Protein AF-A0A1V5LYC8-F1 (afdb_monomer_lite)

pLDDT: mean 87.61, std 9.62, range [51.0, 98.38]

Structure (mmCIF, N/CA/C/O backbone):
data_AF-A0A1V5LYC8-F1
#
_entry.id   AF-A0A1V5LYC8-F1
#
loop_
_atom_site.group_PDB
_atom_site.id
_atom_site.type_symbol
_atom_site.label_atom_id
_atom_site.label_alt_id
_atom_site.label_comp_id
_atom_site.label_asym_id
_atom_site.label_entity_id
_atom_site.label_seq_id
_atom_site.pdbx_PDB_ins_code
_atom_site.Cartn_x
_atom_site.Cartn_y
_atom_site.Cartn_z
_atom_site.occupancy
_atom_site.B_iso_or_equiv
_atom_site.auth_seq_id
_atom_site.auth_comp_id
_atom_site.auth_asym_id
_atom_site.auth_atom_id
_atom_site.pdbx_PDB_model_num
ATOM 1 N N . MET A 1 1 ? 5.776 6.369 -27.925 1.00 71.06 1 MET A N 1
ATOM 2 C CA . MET A 1 1 ? 6.238 6.489 -29.325 1.00 71.06 1 MET A CA 1
ATOM 3 C C . MET A 1 1 ? 7.758 6.503 -29.345 1.00 71.06 1 MET A C 1
ATOM 5 O O . MET A 1 1 ? 8.337 7.311 -28.629 1.00 71.06 1 MET A O 1
ATOM 9 N N . ASN A 1 2 ? 8.386 5.613 -30.111 1.00 68.75 2 ASN A N 1
ATOM 10 C CA . ASN A 1 2 ? 9.839 5.567 -30.311 1.00 68.75 2 ASN A CA 1
ATOM 11 C C . ASN A 1 2 ? 10.111 5.265 -31.789 1.00 68.75 2 ASN A C 1
ATOM 13 O O . ASN A 1 2 ? 9.590 4.285 -32.289 1.00 68.75 2 ASN A O 1
ATOM 17 N N . VAL A 1 3 ? 10.879 6.078 -32.510 1.00 77.50 3 VAL A N 1
ATOM 18 C CA . VAL A 1 3 ? 11.137 5.860 -33.950 1.00 77.50 3 VAL A CA 1
ATOM 19 C C . VAL A 1 3 ? 12.639 5.738 -34.209 1.00 77.50 3 VAL A C 1
ATOM 21 O O . VAL A 1 3 ? 13.239 6.641 -34.793 1.00 77.50 3 VAL A O 1
ATOM 24 N N . PRO A 1 4 ? 13.285 4.663 -33.712 1.00 77.19 4 PRO A N 1
ATOM 25 C CA . PRO A 1 4 ? 14.701 4.445 -33.969 1.00 77.19 4 PRO A CA 1
ATOM 26 C C . PRO A 1 4 ? 14.926 4.241 -35.469 1.00 77.19 4 PRO A C 1
ATOM 28 O O . PRO A 1 4 ? 14.032 3.794 -36.189 1.00 77.19 4 PRO A O 1
ATOM 31 N N . ARG A 1 5 ? 16.134 4.545 -35.942 1.00 81.19 5 ARG A N 1
ATOM 32 C CA . ARG A 1 5 ? 16.560 4.140 -37.282 1.00 81.19 5 ARG A CA 1
ATOM 33 C C . ARG A 1 5 ? 17.030 2.685 -37.215 1.00 81.19 5 ARG A C 1
ATOM 35 O O . ARG A 1 5 ? 18.001 2.452 -36.505 1.00 81.19 5 ARG A O 1
ATOM 42 N N . PRO A 1 6 ? 16.429 1.735 -37.941 1.00 80.25 6 PRO A N 1
ATOM 43 C CA . PRO A 1 6 ? 16.922 0.364 -38.004 1.00 80.25 6 PRO A CA 1
ATOM 44 C C . PRO A 1 6 ? 18.352 0.273 -38.551 1.00 80.25 6 PRO A C 1
ATOM 46 O O . PRO A 1 6 ? 18.673 1.005 -39.492 1.00 80.25 6 PRO A O 1
ATOM 49 N N . PRO A 1 7 ? 19.221 -0.612 -38.024 1.00 75.62 7 PRO A N 1
ATOM 50 C CA . PRO A 1 7 ? 19.061 -1.498 -36.861 1.00 75.62 7 PRO A CA 1
ATOM 51 C C . PRO A 1 7 ? 19.665 -0.886 -35.573 1.00 75.62 7 PRO A C 1
ATOM 53 O O . PRO A 1 7 ? 20.403 -1.541 -34.835 1.00 75.62 7 PRO A O 1
ATOM 56 N N . LEU A 1 8 ? 19.502 0.425 -35.379 1.00 74.19 8 LEU A N 1
ATOM 57 C CA . LEU A 1 8 ? 20.182 1.221 -34.352 1.00 74.19 8 LEU A CA 1
ATOM 58 C C . LEU A 1 8 ? 19.327 1.438 -33.093 1.00 74.19 8 LEU A C 1
ATOM 60 O O . LEU A 1 8 ? 19.621 2.345 -32.308 1.00 74.19 8 LEU A O 1
ATOM 64 N N . GLU A 1 9 ? 18.274 0.646 -32.874 1.00 73.81 9 GLU A N 1
ATOM 65 C CA . GLU A 1 9 ? 17.565 0.594 -31.592 1.00 73.81 9 GLU A CA 1
ATOM 66 C C . GLU A 1 9 ? 18.547 0.196 -30.478 1.00 73.81 9 GLU A C 1
ATOM 68 O O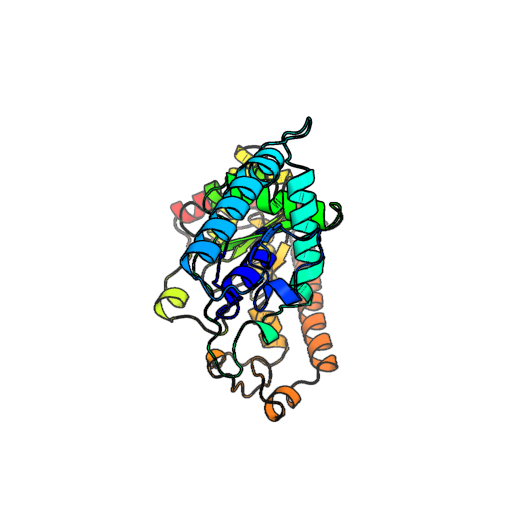 . GLU A 1 9 ? 19.048 -0.924 -30.417 1.00 73.81 9 GLU A O 1
ATOM 73 N N . ALA A 1 10 ? 18.875 1.158 -29.615 1.00 51.00 10 ALA A N 1
ATOM 74 C CA . ALA A 1 10 ? 19.943 1.008 -28.632 1.00 51.00 10 ALA A CA 1
ATOM 75 C C . ALA A 1 10 ? 19.446 0.593 -27.234 1.00 51.00 10 ALA A C 1
ATOM 77 O O . ALA A 1 10 ? 20.245 0.094 -26.439 1.00 51.00 10 ALA A O 1
ATOM 78 N N . SER A 1 11 ? 18.174 0.848 -26.885 1.00 57.12 11 SER A N 1
ATOM 79 C CA . SER A 1 11 ? 17.594 0.527 -25.572 1.00 57.12 11 SER A CA 1
ATOM 80 C C . SER A 1 11 ? 16.065 0.705 -25.537 1.00 57.12 11 SER A C 1
ATOM 82 O O . SER A 1 11 ? 15.544 1.784 -25.242 1.00 57.12 11 SER A O 1
ATOM 84 N N . GLY A 1 12 ? 15.332 -0.397 -25.714 1.00 63.00 12 GLY A N 1
ATOM 85 C CA . GLY A 1 12 ? 13.867 -0.459 -25.641 1.00 63.00 12 GLY A CA 1
ATOM 86 C C . GLY A 1 12 ? 13.246 -0.312 -24.249 1.00 63.00 12 GLY A C 1
ATOM 87 O O . GLY A 1 12 ? 12.032 -0.440 -24.087 1.00 63.00 12 GLY A O 1
ATOM 88 N N . THR A 1 13 ? 14.053 -0.062 -23.217 1.00 62.81 13 THR A N 1
ATOM 89 C CA . THR A 1 13 ? 13.645 -0.164 -21.804 1.00 62.81 13 THR A CA 1
ATOM 90 C C . THR A 1 13 ? 12.507 0.782 -21.424 1.00 62.81 13 THR A C 1
ATOM 92 O O . THR A 1 13 ? 11.665 0.443 -20.595 1.00 62.81 13 THR A O 1
ATOM 95 N N . SER A 1 14 ? 12.443 1.968 -22.027 1.00 65.56 14 SER A N 1
ATOM 96 C CA . SER A 1 14 ? 11.345 2.926 -21.855 1.00 65.56 14 SER A CA 1
ATOM 97 C C . SER A 1 14 ? 10.031 2.409 -22.443 1.00 65.56 14 SER A C 1
ATOM 99 O O . SER A 1 14 ? 9.000 2.528 -21.784 1.00 65.56 14 SER A O 1
ATOM 101 N N . GLY A 1 15 ? 10.062 1.781 -23.621 1.00 68.81 15 GLY A N 1
ATOM 102 C CA . GLY A 1 15 ? 8.892 1.146 -24.233 1.00 68.81 15 GLY A CA 1
ATOM 103 C C . GLY A 1 15 ? 8.417 -0.084 -23.453 1.00 68.81 15 GLY A C 1
ATOM 104 O O . GLY A 1 15 ? 7.236 -0.197 -23.127 1.00 68.81 15 GLY A O 1
ATOM 105 N N . MET A 1 16 ? 9.348 -0.947 -23.038 1.00 74.81 16 MET A N 1
ATOM 106 C CA . MET A 1 16 ? 9.045 -2.122 -22.210 1.00 74.81 16 MET A CA 1
ATOM 107 C C . MET A 1 16 ? 8.389 -1.727 -20.874 1.00 74.81 16 MET A C 1
ATOM 109 O O . MET A 1 16 ? 7.383 -2.309 -20.471 1.00 74.81 16 MET A O 1
ATOM 113 N N . LYS A 1 17 ? 8.911 -0.686 -20.204 1.00 69.12 17 LYS A N 1
ATOM 114 C CA . LYS A 1 17 ? 8.329 -0.145 -18.963 1.00 69.12 17 LYS A CA 1
ATOM 115 C C . LYS A 1 17 ? 6.976 0.524 -19.192 1.00 69.12 17 LYS A C 1
ATOM 117 O O . LYS A 1 17 ? 6.073 0.327 -18.385 1.00 69.12 17 LYS A O 1
ATOM 122 N N . SER A 1 18 ? 6.839 1.296 -20.273 1.00 70.50 18 SER A N 1
ATOM 123 C CA . SER A 1 18 ? 5.586 1.971 -20.636 1.00 70.50 18 SER A CA 1
ATOM 124 C C . SER A 1 18 ? 4.448 0.965 -20.805 1.00 70.50 18 SER A C 1
ATOM 126 O O . SER A 1 18 ? 3.346 1.215 -20.328 1.00 70.50 18 SER A O 1
ATOM 128 N N . CYS A 1 19 ? 4.725 -0.221 -21.355 1.00 70.81 19 CYS A N 1
ATOM 129 C CA . CYS A 1 19 ? 3.721 -1.275 -21.431 1.00 70.81 19 CYS A CA 1
ATOM 130 C C . CYS A 1 19 ? 3.145 -1.659 -20.058 1.00 70.81 19 CYS A C 1
ATOM 132 O O . CYS A 1 19 ? 1.931 -1.792 -19.937 1.00 70.81 19 CYS A O 1
ATOM 134 N N . LEU A 1 20 ? 3.982 -1.820 -19.025 1.00 70.12 20 LEU A N 1
ATOM 135 C CA . LEU A 1 20 ? 3.521 -2.170 -17.673 1.00 70.12 20 LEU A CA 1
ATOM 136 C C . LEU A 1 20 ? 2.678 -1.056 -17.030 1.00 70.12 20 LEU A C 1
ATOM 138 O O . LEU A 1 20 ? 1.887 -1.331 -16.130 1.00 70.12 20 LEU A O 1
ATOM 142 N N . GLY A 1 21 ? 2.836 0.182 -17.500 1.00 66.25 21 GLY A N 1
ATOM 143 C CA . GLY A 1 21 ? 2.035 1.343 -17.112 1.00 66.25 21 GLY A CA 1
ATOM 144 C C . GLY A 1 21 ? 0.731 1.506 -17.895 1.00 66.25 21 GLY A C 1
ATOM 145 O O . GLY A 1 21 ? 0.017 2.472 -17.660 1.00 66.25 21 GLY A O 1
ATOM 146 N N . GLY A 1 22 ? 0.402 0.579 -18.804 1.00 72.50 22 GLY A N 1
ATOM 147 C CA . GLY A 1 22 ? -0.761 0.685 -19.689 1.00 72.50 22 GLY A CA 1
ATOM 148 C C . GLY A 1 22 ? -0.520 1.546 -20.935 1.00 72.50 22 GLY A C 1
ATOM 149 O O . GLY A 1 22 ? -1.455 1.810 -21.686 1.00 72.50 22 GLY A O 1
ATOM 150 N N . GLY A 1 23 ? 0.720 1.967 -21.187 1.00 80.12 23 GLY A N 1
ATOM 151 C CA . GLY A 1 23 ? 1.093 2.719 -22.377 1.00 80.12 23 GLY A CA 1
ATOM 152 C C . GLY A 1 23 ? 1.127 1.851 -23.638 1.00 80.12 23 GLY A C 1
ATOM 153 O O . GLY A 1 23 ? 1.769 0.794 -23.687 1.00 80.12 23 GLY A O 1
ATOM 154 N N . LEU A 1 24 ? 0.455 2.326 -24.690 1.00 86.19 24 LEU A N 1
ATOM 155 C CA . LEU A 1 24 ? 0.492 1.711 -26.014 1.00 86.19 24 LEU A CA 1
ATOM 156 C C . LEU A 1 24 ? 1.746 2.104 -26.785 1.00 86.19 24 LEU A C 1
ATOM 158 O O . LEU A 1 24 ? 2.214 3.244 -26.742 1.00 86.19 24 LEU A O 1
ATOM 162 N N . GLN A 1 25 ? 2.280 1.138 -27.522 1.00 88.06 25 GLN A N 1
ATOM 163 C CA . GLN A 1 25 ? 3.502 1.320 -28.285 1.00 88.06 25 GLN A CA 1
ATOM 164 C C . GLN A 1 25 ? 3.179 1.679 -29.729 1.00 88.06 25 GLN A C 1
ATOM 166 O O . GLN A 1 25 ? 2.329 1.061 -30.359 1.00 88.06 25 GLN A O 1
ATOM 171 N N . LEU A 1 26 ? 3.901 2.667 -30.244 1.00 91.06 26 LEU A N 1
ATOM 172 C CA . LEU A 1 26 ? 4.029 2.954 -31.666 1.00 91.06 26 LEU A CA 1
ATOM 173 C C . LEU A 1 26 ? 5.521 3.096 -31.918 1.00 91.06 26 LEU A C 1
ATOM 175 O O . LEU A 1 26 ? 6.141 4.032 -31.392 1.00 91.06 26 LEU A O 1
ATOM 179 N N . SER A 1 27 ? 6.094 2.140 -32.643 1.00 89.50 27 SER A N 1
ATOM 180 C CA . SER A 1 27 ? 7.526 2.132 -32.917 1.00 89.50 27 SER A CA 1
ATOM 181 C C . SER A 1 27 ? 7.873 1.485 -34.245 1.00 89.50 27 SER A C 1
ATOM 183 O O . SER A 1 27 ? 7.114 0.680 -34.773 1.00 89.50 27 SER A O 1
ATOM 185 N N . VAL A 1 28 ? 9.043 1.832 -34.772 1.00 89.81 28 VAL A N 1
ATOM 186 C CA . VAL A 1 28 ? 9.666 1.084 -35.868 1.00 89.81 28 VAL A CA 1
ATOM 187 C C . VAL A 1 28 ? 9.970 -0.343 -35.394 1.00 89.81 28 VAL A C 1
ATOM 189 O O . VAL A 1 28 ? 10.324 -0.529 -34.223 1.00 89.81 28 VAL A O 1
ATOM 192 N N . LEU A 1 29 ? 9.789 -1.336 -36.271 1.00 90.38 29 LEU A N 1
ATOM 193 C CA . LEU A 1 29 ? 10.128 -2.743 -36.034 1.00 90.38 29 LEU A CA 1
ATOM 194 C C . LEU A 1 29 ? 11.642 -2.938 -36.041 1.00 90.38 29 LEU A C 1
ATOM 196 O O . LEU A 1 29 ? 12.229 -3.451 -36.988 1.00 90.38 29 LEU A O 1
ATOM 200 N N . ASP A 1 30 ? 12.258 -2.527 -34.944 1.00 82.81 30 ASP A N 1
ATOM 201 C CA . ASP A 1 30 ? 13.666 -2.738 -34.651 1.00 82.81 30 ASP A CA 1
ATOM 202 C C . ASP A 1 30 ? 13.848 -3.078 -33.166 1.00 82.81 30 ASP A C 1
ATOM 204 O O . ASP A 1 30 ? 13.011 -2.731 -32.321 1.00 82.81 30 ASP A O 1
ATOM 208 N N . GLY A 1 31 ? 14.932 -3.790 -32.858 1.00 82.69 31 GLY A N 1
ATOM 209 C CA . GLY A 1 31 ? 15.275 -4.237 -31.513 1.00 82.69 31 GLY A CA 1
ATOM 210 C C . GLY A 1 31 ? 14.110 -4.927 -30.804 1.00 82.69 31 GLY A C 1
ATOM 211 O O . GLY A 1 31 ? 13.476 -5.846 -31.328 1.00 82.69 31 GLY A O 1
ATOM 212 N N . TRP A 1 32 ? 13.798 -4.458 -29.597 1.00 83.19 32 TRP A N 1
ATOM 213 C CA . TRP A 1 32 ? 12.781 -5.097 -28.761 1.00 83.19 32 TRP A CA 1
ATOM 214 C C . TRP A 1 32 ? 11.374 -5.093 -29.364 1.00 83.19 32 TRP A C 1
ATOM 216 O O . TRP A 1 32 ? 10.594 -6.000 -29.083 1.00 83.19 32 TRP A O 1
ATOM 226 N N . TRP A 1 33 ? 11.022 -4.075 -30.157 1.00 88.12 33 TRP A N 1
ATOM 227 C CA . TRP A 1 33 ? 9.664 -3.958 -30.679 1.00 88.12 33 TRP A CA 1
ATOM 228 C C . TRP A 1 33 ? 9.428 -4.953 -31.812 1.00 88.12 33 TRP A C 1
ATOM 230 O O . TRP A 1 33 ? 8.342 -5.516 -31.899 1.00 88.12 33 TRP A O 1
ATOM 240 N N . ALA A 1 34 ? 10.465 -5.266 -32.597 1.00 88.12 34 ALA A N 1
ATOM 241 C CA . ALA A 1 34 ? 10.425 -6.367 -33.556 1.00 88.12 34 ALA A CA 1
ATOM 242 C C . ALA A 1 34 ? 10.202 -7.732 -32.874 1.00 88.12 34 ALA A C 1
ATOM 244 O O . ALA A 1 34 ? 9.531 -8.595 -33.432 1.00 88.12 34 ALA A O 1
ATOM 245 N N . GLU A 1 35 ? 10.726 -7.925 -31.658 1.00 85.62 35 GLU A N 1
ATOM 246 C CA . GLU A 1 35 ? 10.500 -9.143 -30.862 1.00 85.62 35 GLU A CA 1
ATOM 247 C C . GLU A 1 35 ? 9.113 -9.180 -30.198 1.00 85.62 35 GLU A C 1
ATOM 249 O O . GLU A 1 35 ? 8.558 -10.256 -29.974 1.00 85.62 35 GLU A O 1
ATOM 254 N N . ALA A 1 36 ? 8.589 -8.012 -29.818 1.00 85.31 36 ALA A N 1
ATOM 255 C CA . ALA A 1 36 ? 7.380 -7.869 -29.012 1.00 85.31 36 ALA A CA 1
ATOM 256 C C . ALA A 1 36 ? 6.095 -7.792 -29.840 1.00 85.31 36 ALA A C 1
ATOM 258 O O . ALA A 1 36 ? 5.036 -8.208 -29.370 1.00 85.31 36 ALA A O 1
ATOM 259 N N . TYR A 1 37 ? 6.160 -7.193 -31.029 1.00 91.69 37 TYR A N 1
ATOM 260 C CA . TYR A 1 37 ? 4.981 -6.840 -31.805 1.00 91.69 37 TYR A CA 1
ATOM 261 C C . TYR A 1 37 ? 4.272 -8.078 -32.359 1.00 91.69 37 TYR A C 1
ATOM 263 O O . TYR A 1 37 ? 4.875 -8.913 -33.028 1.00 91.69 37 TYR A O 1
ATOM 271 N N . ASP A 1 38 ? 2.965 -8.177 -32.113 1.00 91.00 38 ASP A N 1
ATOM 272 C CA . ASP A 1 38 ? 2.146 -9.324 -32.528 1.00 91.00 38 ASP A CA 1
ATOM 273 C C . ASP A 1 38 ? 1.016 -8.954 -33.504 1.00 91.00 38 ASP A C 1
ATOM 275 O O . ASP A 1 38 ? 0.101 -9.749 -33.743 1.00 91.00 38 ASP A O 1
ATOM 279 N N . GLY A 1 39 ? 1.047 -7.729 -34.035 1.00 92.12 39 GLY A N 1
ATOM 280 C CA . GLY A 1 39 ? 0.001 -7.182 -34.898 1.00 92.12 39 GLY A CA 1
ATOM 281 C C . GLY A 1 39 ? -1.150 -6.498 -34.154 1.00 92.12 39 GLY A C 1
ATOM 282 O O . GLY A 1 39 ? -1.849 -5.687 -34.750 1.00 92.12 39 GLY A O 1
ATOM 283 N N . ASN A 1 40 ? -1.351 -6.793 -32.865 1.00 91.44 40 ASN A N 1
ATOM 284 C CA . ASN A 1 40 ? -2.545 -6.397 -32.108 1.00 91.44 40 ASN A CA 1
ATOM 285 C C . ASN A 1 40 ? -2.238 -5.707 -30.767 1.00 91.44 40 ASN A C 1
ATOM 287 O O . ASN A 1 40 ? -3.160 -5.298 -30.062 1.00 91.44 40 ASN A O 1
ATOM 291 N N . ASN A 1 41 ? -0.967 -5.597 -30.385 1.00 89.56 41 ASN A N 1
ATOM 292 C CA . ASN A 1 41 ? -0.507 -5.067 -29.099 1.00 89.56 41 ASN A CA 1
ATOM 293 C C . ASN A 1 41 ? 0.096 -3.648 -29.173 1.00 89.56 41 ASN A C 1
ATOM 295 O O . ASN A 1 41 ? 0.762 -3.201 -28.238 1.00 89.56 41 ASN A O 1
ATOM 299 N N . GLY A 1 42 ? -0.144 -2.941 -30.277 1.00 92.69 42 GLY A N 1
ATOM 300 C CA . GLY A 1 42 ? 0.334 -1.590 -30.547 1.00 92.69 42 GLY A CA 1
ATOM 301 C C . GLY A 1 42 ? 0.356 -1.313 -32.048 1.00 92.69 42 GLY A C 1
ATOM 302 O O . GLY A 1 42 ? -0.337 -1.972 -32.824 1.00 92.69 42 GLY A O 1
ATOM 303 N N . TRP A 1 43 ? 1.201 -0.377 -32.459 1.00 95.25 43 TRP A N 1
ATOM 304 C CA . TRP A 1 43 ? 1.429 -0.015 -33.853 1.00 95.25 43 TRP A CA 1
ATOM 305 C C . TRP A 1 43 ? 2.901 -0.154 -34.220 1.00 95.25 43 TRP A C 1
ATOM 307 O O . TRP A 1 43 ? 3.805 0.065 -33.407 1.00 95.25 43 TRP A O 1
ATOM 317 N N . ALA A 1 44 ? 3.129 -0.499 -35.477 1.00 93.88 44 ALA A N 1
ATOM 318 C CA . ALA A 1 44 ? 4.443 -0.766 -36.016 1.00 93.88 44 ALA A CA 1
ATOM 319 C C . ALA A 1 44 ? 4.669 0.053 -37.287 1.00 93.88 44 ALA A C 1
ATOM 321 O O . ALA A 1 44 ? 3.804 0.097 -38.159 1.00 93.88 44 ALA A O 1
ATOM 322 N N . ILE A 1 45 ? 5.837 0.680 -37.383 1.00 93.38 45 ILE A N 1
ATOM 323 C CA . ILE A 1 45 ? 6.387 1.179 -38.646 1.00 93.38 45 ILE A CA 1
ATOM 324 C C . ILE A 1 45 ? 7.354 0.113 -39.152 1.00 93.38 45 ILE A C 1
ATOM 326 O O . ILE A 1 45 ? 8.066 -0.504 -38.359 1.00 93.38 45 ILE A O 1
ATOM 330 N N . ASP A 1 46 ? 7.356 -0.117 -40.458 1.00 89.00 46 ASP A N 1
ATOM 331 C CA . ASP A 1 46 ? 8.230 -1.100 -41.083 1.00 89.00 46 ASP A CA 1
ATOM 332 C C . ASP A 1 46 ? 9.720 -0.847 -40.777 1.00 89.00 46 ASP A C 1
ATOM 334 O O . ASP A 1 46 ? 10.158 0.297 -40.652 1.00 89.00 46 ASP A O 1
ATOM 338 N N . GLY A 1 47 ? 10.472 -1.935 -40.605 1.00 84.31 47 GLY A N 1
ATOM 339 C CA . GLY A 1 47 ? 11.871 -1.932 -40.175 1.00 84.31 47 GLY A CA 1
ATOM 340 C C . GLY A 1 47 ? 12.888 -1.966 -41.319 1.00 84.31 47 GLY A C 1
ATOM 341 O O . GLY A 1 47 ? 14.083 -2.094 -41.049 1.00 84.31 47 GLY A O 1
ATOM 342 N N . ASP A 1 48 ? 12.445 -1.882 -42.578 1.00 86.75 48 ASP A N 1
ATOM 343 C CA . ASP A 1 48 ? 13.314 -2.027 -43.746 1.00 86.75 48 ASP A CA 1
ATOM 344 C C . ASP A 1 48 ? 14.441 -0.982 -43.786 1.00 86.75 48 ASP A C 1
ATOM 346 O O . ASP A 1 48 ? 14.230 0.233 -43.684 1.00 86.75 48 ASP A O 1
ATOM 350 N N . ILE A 1 49 ? 15.662 -1.474 -44.000 1.00 83.12 49 ILE A N 1
ATOM 351 C CA . ILE A 1 49 ? 16.882 -0.667 -44.071 1.00 83.12 49 ILE A CA 1
ATOM 352 C C . ILE A 1 49 ? 17.092 -0.189 -45.512 1.00 83.12 49 ILE A C 1
ATOM 354 O O . ILE A 1 49 ? 17.106 -0.997 -46.441 1.00 83.12 49 ILE A O 1
ATOM 358 N N . ASP A 1 50 ? 17.318 1.115 -45.690 1.00 77.31 50 ASP A N 1
ATOM 359 C CA . ASP A 1 50 ? 17.701 1.720 -46.970 1.00 77.31 50 ASP A CA 1
ATOM 360 C C . ASP A 1 50 ? 19.142 2.253 -46.893 1.00 77.31 50 ASP A C 1
ATOM 362 O O . ASP A 1 50 ? 19.593 2.723 -45.848 1.00 77.31 50 ASP A O 1
ATOM 366 N N . GLY A 1 51 ? 19.874 2.189 -48.006 1.00 79.50 51 GLY A N 1
ATOM 367 C CA . GLY A 1 51 ? 21.184 2.830 -48.130 1.00 79.50 51 GLY A CA 1
ATOM 368 C C . GLY A 1 51 ? 21.089 4.357 -48.230 1.00 79.50 51 GLY A C 1
ATOM 369 O O . GLY A 1 51 ? 22.061 5.049 -47.923 1.00 79.50 51 GLY A O 1
ATOM 370 N N . ASP A 1 52 ? 19.928 4.888 -48.629 1.00 88.38 52 ASP A N 1
ATOM 371 C CA . ASP A 1 52 ? 19.613 6.314 -48.588 1.00 88.38 52 ASP A CA 1
ATOM 372 C C . ASP A 1 52 ? 18.849 6.671 -47.303 1.00 88.38 52 ASP A C 1
ATOM 374 O O . ASP A 1 52 ? 17.636 6.486 -47.170 1.00 88.38 52 ASP A O 1
ATOM 378 N N . HIS A 1 53 ? 19.576 7.254 -46.351 1.00 83.94 53 HIS A N 1
ATOM 379 C CA . HIS A 1 53 ? 19.012 7.686 -45.075 1.00 83.94 53 HIS A CA 1
ATOM 380 C C . HIS A 1 53 ? 17.906 8.741 -45.218 1.00 83.94 53 HIS A C 1
ATOM 382 O O . HIS A 1 53 ? 16.986 8.758 -44.405 1.00 83.94 53 HIS A O 1
ATOM 388 N N . ALA A 1 54 ? 17.977 9.624 -46.219 1.00 84.50 54 ALA A N 1
ATOM 389 C CA . ALA A 1 54 ? 16.965 10.662 -46.399 1.00 84.50 54 ALA A CA 1
ATOM 390 C C . ALA A 1 54 ? 15.654 10.061 -46.921 1.00 84.50 54 ALA A C 1
ATOM 392 O O . ALA A 1 54 ? 14.571 10.441 -46.469 1.00 84.50 54 ALA A O 1
ATOM 393 N N . ALA A 1 55 ? 15.752 9.084 -47.827 1.00 85.81 55 ALA A N 1
ATOM 394 C CA . ALA A 1 55 ? 14.600 8.326 -48.298 1.00 85.81 55 ALA A CA 1
ATOM 395 C C . ALA A 1 55 ? 13.951 7.523 -47.158 1.00 85.81 55 ALA A C 1
ATOM 397 O O . ALA A 1 55 ? 12.725 7.529 -47.020 1.00 85.81 55 ALA A O 1
ATOM 398 N N . GLN A 1 56 ? 14.755 6.887 -46.300 1.00 84.50 56 GLN A N 1
ATOM 399 C CA . GLN A 1 56 ? 14.261 6.141 -45.141 1.00 84.50 56 GLN A CA 1
ATOM 400 C C . GLN A 1 56 ? 13.539 7.039 -44.127 1.00 84.50 56 GLN A C 1
ATOM 402 O O . GLN A 1 56 ? 12.410 6.734 -43.740 1.00 84.50 56 GLN A O 1
ATOM 407 N N . ASP A 1 57 ? 14.147 8.167 -43.743 1.00 84.25 57 ASP A N 1
ATOM 408 C CA . ASP A 1 57 ? 13.540 9.123 -42.811 1.00 84.25 57 ASP A CA 1
ATOM 409 C C . ASP A 1 57 ? 12.205 9.657 -43.363 1.00 84.25 57 ASP A C 1
ATOM 411 O O . ASP A 1 57 ? 11.224 9.766 -42.623 1.00 84.25 57 ASP A O 1
ATOM 415 N N . HIS A 1 58 ? 12.135 9.930 -44.673 1.00 86.62 58 HIS A N 1
ATOM 416 C CA . HIS A 1 58 ? 10.897 10.357 -45.322 1.00 86.62 58 HIS A CA 1
ATOM 417 C C . HIS A 1 58 ? 9.807 9.281 -45.236 1.00 86.62 58 HIS A C 1
ATOM 419 O O . HIS A 1 58 ? 8.703 9.575 -44.778 1.00 86.62 58 HIS A O 1
ATOM 425 N N . ARG A 1 59 ? 10.119 8.024 -45.588 1.00 88.44 59 ARG A N 1
ATOM 426 C CA . ARG A 1 59 ? 9.164 6.905 -45.490 1.00 88.44 59 ARG A CA 1
ATOM 427 C C . ARG A 1 59 ? 8.662 6.700 -44.060 1.00 88.44 59 ARG A C 1
ATOM 429 O O . ARG A 1 59 ? 7.456 6.580 -43.855 1.00 8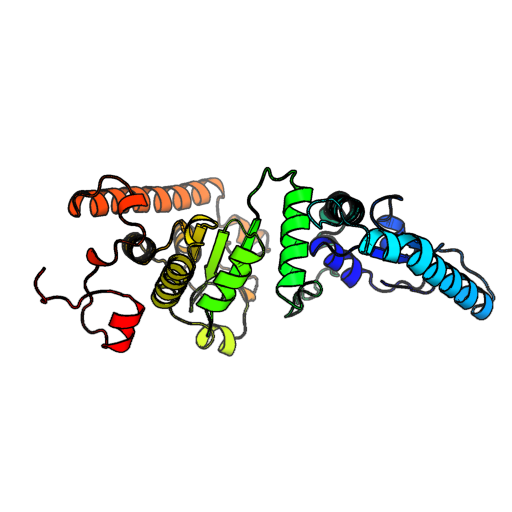8.44 59 ARG A O 1
ATOM 436 N N . HIS A 1 60 ? 9.562 6.679 -43.074 1.00 88.56 60 HIS A N 1
ATOM 437 C CA . HIS A 1 60 ? 9.199 6.465 -41.669 1.00 88.56 60 HIS A CA 1
ATOM 438 C C . HIS A 1 60 ? 8.352 7.617 -41.125 1.00 88.56 60 HIS A C 1
ATOM 440 O O . HIS A 1 60 ? 7.390 7.379 -40.396 1.00 88.56 60 HIS A O 1
ATOM 446 N N . SER A 1 61 ? 8.671 8.860 -41.501 1.00 87.44 61 SER A N 1
ATOM 447 C CA . SER A 1 61 ? 7.873 10.025 -41.124 1.00 87.44 61 SER A CA 1
ATOM 448 C C . SER A 1 61 ? 6.469 9.958 -41.719 1.00 87.44 61 SER A C 1
ATOM 450 O O . SER A 1 61 ? 5.507 10.222 -41.003 1.00 87.44 61 SER A O 1
ATOM 452 N N . THR A 1 62 ? 6.333 9.601 -42.999 1.00 91.94 62 THR A N 1
ATOM 453 C CA . THR A 1 62 ? 5.021 9.444 -43.642 1.00 91.94 62 THR A CA 1
ATOM 454 C C . THR A 1 62 ? 4.211 8.346 -42.961 1.00 91.94 62 THR A C 1
ATOM 456 O O . THR A 1 62 ? 3.093 8.604 -42.529 1.00 91.94 62 THR A O 1
ATOM 459 N N . ALA A 1 63 ? 4.805 7.168 -42.746 1.00 90.62 63 ALA A N 1
ATOM 460 C CA . ALA A 1 63 ? 4.146 6.061 -42.056 1.00 90.62 63 ALA A CA 1
ATOM 461 C C . ALA A 1 63 ? 3.717 6.428 -40.626 1.00 90.62 63 ALA A C 1
ATOM 463 O O . ALA A 1 63 ? 2.636 6.044 -40.184 1.00 90.62 63 ALA A O 1
ATOM 464 N N . LEU A 1 64 ? 4.537 7.198 -39.900 1.00 89.56 64 LEU A N 1
ATOM 465 C CA . LEU A 1 64 ? 4.184 7.691 -38.573 1.00 89.56 64 LEU A CA 1
ATOM 466 C C . LEU A 1 64 ? 2.945 8.592 -38.616 1.00 89.56 64 LEU A C 1
ATOM 468 O O . LEU A 1 64 ? 2.020 8.390 -37.830 1.00 89.56 64 LEU A O 1
ATOM 472 N N . PHE A 1 65 ? 2.930 9.589 -39.504 1.00 92.00 65 PHE A N 1
ATOM 473 C CA . PHE A 1 65 ? 1.801 10.511 -39.612 1.00 92.00 65 PHE A CA 1
ATOM 474 C C . PHE A 1 65 ? 0.528 9.796 -40.068 1.00 92.00 65 PHE A C 1
ATOM 476 O O . PHE A 1 65 ? -0.520 10.016 -39.464 1.00 92.00 65 PHE A O 1
ATOM 483 N N . ASP A 1 66 ? 0.633 8.873 -41.024 1.00 95.19 66 ASP A N 1
ATOM 484 C CA . ASP A 1 66 ? -0.493 8.055 -41.474 1.00 95.19 66 ASP A CA 1
ATOM 485 C C . ASP A 1 66 ? -1.062 7.202 -40.331 1.00 95.19 66 ASP A C 1
ATOM 487 O O . ASP A 1 66 ? -2.275 7.174 -40.123 1.00 95.19 66 ASP A O 1
ATOM 491 N N . LEU A 1 67 ? -0.209 6.547 -39.533 1.00 94.12 67 LEU A N 1
ATOM 492 C CA . LEU A 1 67 ? -0.651 5.788 -38.358 1.00 94.12 67 LEU A CA 1
ATOM 493 C C . LEU A 1 67 ? -1.348 6.687 -37.334 1.00 94.12 67 LEU A C 1
ATOM 495 O O . LEU A 1 67 ? -2.401 6.318 -36.807 1.00 94.12 67 LEU A O 1
ATOM 499 N N . LEU A 1 68 ? -0.775 7.858 -37.047 1.00 91.12 68 LEU A N 1
ATOM 500 C CA . LEU A 1 68 ? -1.345 8.799 -36.087 1.00 91.12 68 LEU A CA 1
ATOM 501 C C . LEU A 1 68 ? -2.726 9.287 -36.533 1.00 91.12 68 LEU A C 1
ATOM 503 O O . LEU A 1 68 ? -3.674 9.222 -35.752 1.00 91.12 68 LEU A O 1
ATOM 507 N N . GLU A 1 69 ? -2.839 9.741 -37.778 1.00 94.75 69 GLU A N 1
ATOM 508 C CA . GLU A 1 69 ? -4.061 10.323 -38.329 1.00 94.75 69 GLU A CA 1
ATOM 509 C C . GLU A 1 69 ? -5.152 9.274 -38.558 1.00 94.75 69 GLU A C 1
ATOM 511 O O . GLU A 1 69 ? -6.309 9.494 -38.203 1.00 94.75 69 GLU A O 1
ATOM 516 N N . GLN A 1 70 ? -4.797 8.120 -39.122 1.00 95.81 70 GLN A N 1
ATOM 517 C CA . GLN A 1 70 ? -5.781 7.149 -39.598 1.00 95.81 70 GLN A CA 1
ATOM 518 C C . GLN A 1 70 ? -6.150 6.100 -38.547 1.00 95.81 70 GLN A C 1
ATOM 520 O O . GLN A 1 70 ? -7.210 5.483 -38.652 1.00 95.81 70 GLN A O 1
ATOM 525 N N . GLN A 1 71 ? -5.296 5.866 -37.544 1.00 93.31 71 GLN A N 1
ATOM 526 C CA . GLN A 1 71 ? -5.500 4.782 -36.577 1.00 93.31 71 GLN A CA 1
ATOM 527 C C . GLN A 1 71 ? -5.468 5.260 -35.126 1.00 93.31 71 GLN A C 1
ATOM 529 O O . GLN A 1 71 ? -6.438 5.040 -34.400 1.00 93.31 71 GLN A O 1
ATOM 534 N N . VAL A 1 72 ? -4.384 5.913 -34.698 1.00 92.12 72 VAL A N 1
ATOM 535 C CA . VAL A 1 72 ? -4.151 6.224 -33.277 1.00 92.12 72 VAL A CA 1
ATOM 536 C C . VAL A 1 72 ? -5.131 7.274 -32.772 1.00 92.12 72 VAL A C 1
ATOM 538 O O . VAL A 1 72 ? -5.820 7.023 -31.787 1.00 92.12 72 VAL A O 1
ATOM 541 N N . LEU A 1 73 ? -5.221 8.435 -33.431 1.00 91.94 73 LEU A N 1
ATOM 542 C CA . LEU A 1 73 ? -6.103 9.523 -33.001 1.00 91.94 73 LEU A CA 1
ATOM 543 C C . LEU A 1 73 ? -7.584 9.118 -33.065 1.00 91.94 73 LEU A C 1
ATOM 545 O O . LEU A 1 73 ? -8.275 9.321 -32.063 1.00 91.94 73 LEU A O 1
ATOM 549 N N . PRO A 1 74 ? -8.091 8.492 -34.149 1.00 94.31 74 PRO A N 1
ATOM 550 C CA . PRO A 1 74 ? -9.468 8.011 -34.179 1.00 94.31 74 PRO A CA 1
ATOM 551 C C . PRO A 1 74 ? -9.767 7.027 -33.047 1.00 94.31 74 PRO A C 1
ATOM 553 O O . PRO A 1 74 ? -10.729 7.229 -32.314 1.00 94.31 74 PRO A O 1
ATOM 556 N N . MET A 1 75 ? -8.910 6.019 -32.834 1.00 91.62 75 MET A N 1
ATOM 557 C CA . MET A 1 75 ? -9.098 5.036 -31.760 1.00 91.62 75 MET A CA 1
ATOM 558 C C . MET A 1 75 ? -9.023 5.675 -30.368 1.00 91.62 75 MET A C 1
ATOM 560 O O . MET A 1 75 ? -9.771 5.293 -29.471 1.00 91.62 75 MET A O 1
ATOM 564 N N . PHE A 1 76 ? -8.131 6.651 -30.181 1.00 85.62 76 PHE A N 1
ATOM 565 C CA . PHE A 1 76 ? -7.985 7.365 -28.918 1.00 85.62 76 PHE A CA 1
ATOM 566 C C . PHE A 1 76 ? -9.162 8.289 -28.615 1.00 85.62 76 PHE A C 1
ATOM 568 O O . PHE A 1 76 ? -9.392 8.559 -27.440 1.00 85.62 76 PHE A O 1
ATOM 575 N N . HIS A 1 77 ? -9.890 8.798 -29.615 1.00 89.12 77 HIS A N 1
ATOM 576 C CA . HIS A 1 77 ? -11.030 9.715 -29.444 1.00 89.12 77 HIS A CA 1
ATOM 577 C C . HIS A 1 77 ? -12.403 9.038 -29.537 1.00 89.12 77 HIS A C 1
ATOM 579 O O . HIS A 1 77 ? -13.381 9.588 -29.034 1.00 89.12 77 HIS A O 1
ATOM 585 N N . GLU A 1 78 ? -12.481 7.839 -30.108 1.00 89.81 78 GLU A N 1
ATOM 586 C CA . GLU A 1 78 ? -13.682 7.004 -30.116 1.00 89.81 78 GLU A CA 1
ATOM 587 C C . GLU A 1 78 ? -14.101 6.660 -28.675 1.00 89.81 78 GLU A C 1
ATOM 589 O O . GLU A 1 78 ? -13.259 6.326 -27.839 1.00 89.81 78 GLU A O 1
ATOM 594 N N . ARG A 1 79 ? -15.387 6.818 -28.347 1.00 88.25 79 ARG A N 1
ATOM 595 C CA . ARG A 1 79 ? -15.960 6.537 -27.021 1.00 88.25 79 ARG A CA 1
ATOM 596 C C . ARG A 1 79 ? -17.279 5.787 -27.175 1.00 88.25 79 ARG A C 1
ATOM 598 O O . ARG A 1 79 ? -18.028 6.080 -28.106 1.00 88.25 79 ARG A O 1
ATOM 605 N N . ASP A 1 80 ? -17.553 4.870 -26.257 1.00 83.12 80 ASP A N 1
ATOM 606 C CA . ASP A 1 80 ? -18.858 4.222 -26.106 1.00 83.12 80 ASP A CA 1
ATOM 607 C C . ASP A 1 80 ? -19.902 5.151 -25.446 1.00 83.12 80 ASP A C 1
ATOM 609 O O . ASP A 1 80 ? -19.664 6.347 -25.230 1.00 83.12 80 ASP A O 1
ATOM 613 N N . ALA A 1 81 ? -21.086 4.606 -25.146 1.00 82.75 81 ALA A N 1
ATOM 614 C CA . ALA A 1 81 ? -22.180 5.349 -24.520 1.00 82.75 81 ALA A CA 1
ATOM 615 C C . ALA A 1 81 ? -21.840 5.824 -23.091 1.00 82.75 81 ALA A C 1
ATOM 617 O O . ALA A 1 81 ? -22.417 6.799 -22.605 1.00 82.75 81 ALA A O 1
ATOM 618 N N . GLU A 1 82 ? -20.880 5.170 -22.443 1.00 79.69 82 GLU A N 1
ATOM 619 C CA . GLU A 1 82 ? -20.381 5.427 -21.098 1.00 79.69 82 GLU A CA 1
ATOM 620 C C . GLU A 1 82 ? -19.157 6.364 -21.087 1.00 79.69 82 GLU A C 1
ATOM 622 O O . GLU A 1 82 ? -18.684 6.768 -20.018 1.00 79.69 82 GLU A O 1
ATOM 627 N N . GLY A 1 83 ? -18.660 6.766 -22.260 1.00 81.69 83 GLY A N 1
ATOM 628 C CA . GLY A 1 83 ? -17.513 7.655 -22.396 1.00 81.69 83 GLY A CA 1
ATOM 629 C C . GLY A 1 83 ? -16.159 6.953 -22.246 1.00 81.69 83 GLY A C 1
ATOM 630 O O . GLY A 1 83 ? -15.176 7.616 -21.899 1.00 81.69 83 GLY A O 1
ATOM 631 N N . VAL A 1 84 ? -16.075 5.646 -22.509 1.00 79.75 84 VAL A N 1
ATOM 632 C CA . VAL A 1 84 ? -14.853 4.827 -22.447 1.00 79.75 84 VAL A CA 1
ATOM 633 C C . VAL A 1 84 ? -14.338 4.510 -23.862 1.00 79.75 84 VAL A C 1
ATOM 635 O O . VAL A 1 84 ? -15.118 4.184 -24.755 1.00 79.75 84 VAL A O 1
ATOM 638 N N . PRO A 1 85 ? -13.021 4.616 -24.126 1.00 83.62 85 PRO A N 1
ATOM 639 C CA . PRO A 1 85 ? -12.450 4.251 -25.419 1.00 83.62 85 PRO A CA 1
ATOM 640 C C . PRO A 1 85 ? -12.193 2.740 -25.519 1.00 83.62 85 PRO A C 1
ATOM 642 O O . PRO A 1 85 ? -11.053 2.292 -25.396 1.00 83.62 85 PRO A O 1
ATOM 645 N N . GLU A 1 86 ? -13.243 1.945 -25.744 1.00 85.25 86 GLU A N 1
ATOM 646 C CA . GLU A 1 86 ? -13.192 0.470 -25.714 1.00 85.25 86 GLU A CA 1
ATOM 647 C C . GLU A 1 86 ? -12.049 -0.129 -26.548 1.00 85.25 86 GLU A C 1
ATOM 649 O O . GLU A 1 86 ? -11.283 -0.959 -26.059 1.00 85.25 86 GLU A O 1
ATOM 654 N N . ARG A 1 87 ? -11.879 0.314 -27.803 1.00 88.44 87 ARG A N 1
ATOM 655 C CA . ARG A 1 87 ? -10.834 -0.213 -28.703 1.00 88.44 87 ARG A CA 1
ATOM 656 C C . ARG A 1 87 ? -9.422 0.111 -28.220 1.00 88.44 87 ARG A C 1
ATOM 658 O O . ARG A 1 87 ? -8.539 -0.742 -28.302 1.00 88.44 87 ARG A O 1
ATOM 665 N N . TRP A 1 88 ? -9.221 1.316 -27.689 1.00 87.44 88 TRP A N 1
ATOM 666 C CA . TRP A 1 88 ? -7.952 1.718 -27.083 1.00 87.44 88 TRP A CA 1
ATOM 667 C C . TRP A 1 88 ? -7.643 0.846 -25.868 1.00 87.44 88 TRP A C 1
ATOM 669 O O . TRP A 1 88 ? -6.563 0.268 -25.763 1.00 87.44 88 TRP A O 1
ATOM 679 N N . VAL A 1 89 ? -8.622 0.690 -24.976 1.00 84.19 89 VAL A N 1
ATOM 680 C CA . VAL A 1 89 ? -8.471 -0.103 -23.755 1.00 84.19 89 VAL A CA 1
ATOM 681 C C . VAL A 1 89 ? -8.245 -1.586 -24.068 1.00 84.19 89 VAL A C 1
ATOM 683 O O . VAL A 1 89 ? -7.397 -2.226 -23.443 1.00 84.19 89 VAL A O 1
ATOM 686 N N . ALA A 1 90 ? -8.912 -2.129 -25.086 1.00 87.56 90 ALA A N 1
ATOM 687 C CA . ALA A 1 90 ? -8.682 -3.491 -25.558 1.00 87.56 90 ALA A CA 1
ATOM 688 C C . ALA A 1 90 ? -7.237 -3.696 -26.046 1.00 87.56 90 ALA A C 1
ATOM 690 O O . ALA A 1 90 ? -6.613 -4.716 -25.735 1.00 87.56 90 ALA A O 1
ATOM 691 N N . MET A 1 91 ? -6.668 -2.716 -26.753 1.00 90.44 91 MET A N 1
ATOM 692 C CA . MET A 1 91 ? -5.265 -2.763 -27.166 1.00 90.44 91 MET A CA 1
ATOM 693 C C . MET A 1 91 ? -4.320 -2.647 -25.962 1.00 90.44 91 MET A C 1
ATOM 695 O O . MET A 1 91 ? -3.321 -3.366 -25.902 1.00 90.44 91 MET A O 1
ATOM 699 N N . VAL A 1 92 ? -4.647 -1.806 -24.968 1.00 85.75 92 VAL A N 1
ATOM 700 C CA . VAL A 1 92 ? -3.866 -1.686 -23.720 1.00 85.75 92 VAL A CA 1
ATOM 701 C C . VAL A 1 92 ? -3.819 -3.030 -23.004 1.00 85.75 92 VAL A C 1
ATOM 703 O O . VAL A 1 92 ? -2.746 -3.501 -22.620 1.00 85.75 92 VAL A O 1
ATOM 706 N N . ARG A 1 93 ? -4.969 -3.700 -22.898 1.00 81.69 93 ARG A N 1
ATOM 707 C CA . ARG A 1 93 ? -5.078 -5.051 -22.346 1.00 81.69 93 ARG A CA 1
ATOM 708 C C . ARG A 1 93 ? -4.203 -6.046 -23.102 1.00 81.69 93 ARG A C 1
ATOM 710 O O . ARG A 1 93 ? -3.468 -6.803 -22.467 1.00 81.69 93 ARG A O 1
ATOM 717 N N . ARG A 1 94 ? -4.276 -6.062 -24.438 1.00 87.75 94 ARG A N 1
ATOM 718 C CA . ARG A 1 94 ? -3.469 -6.972 -25.265 1.00 87.75 94 ARG A CA 1
ATOM 719 C C . ARG A 1 94 ? -1.979 -6.741 -25.024 1.00 87.75 94 ARG A C 1
ATOM 721 O O . ARG A 1 94 ? -1.271 -7.706 -24.760 1.00 87.75 94 ARG A O 1
ATOM 728 N N . SER A 1 95 ? -1.547 -5.480 -25.021 1.00 85.56 95 SER A N 1
ATOM 729 C CA . SER A 1 95 ? -0.165 -5.078 -24.742 1.00 85.56 95 SER A CA 1
ATOM 730 C C . SER A 1 95 ? 0.320 -5.567 -23.376 1.00 85.56 95 SER A C 1
ATOM 732 O O . SER A 1 95 ? 1.336 -6.259 -23.298 1.00 85.56 95 SER A O 1
ATOM 734 N N . LEU A 1 96 ? -0.451 -5.323 -22.310 1.00 82.25 96 LEU A N 1
ATOM 735 C CA . LEU A 1 96 ? -0.139 -5.805 -20.960 1.00 82.25 96 LEU A CA 1
ATOM 736 C C . LEU A 1 96 ? 0.008 -7.331 -20.906 1.00 82.25 96 LEU A C 1
ATOM 738 O O . LEU A 1 96 ? 0.945 -7.844 -20.292 1.00 82.25 96 LEU A O 1
ATOM 742 N N . MET A 1 97 ? -0.900 -8.058 -21.561 1.00 82.06 97 MET A N 1
ATOM 743 C CA . MET A 1 97 ? -0.895 -9.521 -21.580 1.00 82.06 97 MET A CA 1
ATOM 744 C C . MET A 1 97 ? 0.275 -10.120 -22.365 1.00 82.06 97 MET A C 1
ATOM 746 O O . MET A 1 97 ? 0.755 -11.190 -21.992 1.00 82.06 97 MET A O 1
ATOM 750 N N . THR A 1 98 ? 0.716 -9.482 -23.451 1.00 85.38 98 THR A N 1
ATOM 751 C CA . THR A 1 98 ? 1.773 -10.028 -24.317 1.00 85.38 98 THR A CA 1
ATOM 752 C C . THR A 1 98 ? 3.160 -9.597 -23.867 1.00 85.38 98 THR A C 1
ATOM 754 O O . THR A 1 98 ? 4.061 -10.424 -23.754 1.00 85.38 98 THR A O 1
ATOM 757 N N . ASN A 1 99 ? 3.340 -8.311 -23.574 1.00 81.31 99 ASN A N 1
ATOM 758 C CA . ASN A 1 99 ? 4.662 -7.728 -23.357 1.00 81.31 99 ASN A CA 1
ATOM 759 C C . ASN A 1 99 ? 5.066 -7.780 -21.882 1.00 81.31 99 ASN A C 1
ATOM 761 O O . ASN A 1 99 ? 6.247 -7.946 -21.584 1.00 81.31 99 ASN A O 1
ATOM 765 N N . GLY A 1 100 ? 4.101 -7.697 -20.958 1.00 73.06 100 GLY A N 1
ATOM 766 C CA . GLY A 1 100 ? 4.359 -7.747 -19.517 1.00 73.06 100 GLY A CA 1
ATOM 767 C C . GLY A 1 100 ? 5.103 -9.016 -19.070 1.00 73.06 100 GLY A C 1
ATOM 768 O O . GLY A 1 100 ? 6.123 -8.901 -18.389 1.00 73.06 100 GLY A O 1
ATOM 769 N N . PRO A 1 101 ? 4.664 -10.224 -19.479 1.00 74.62 101 PRO A N 1
ATOM 770 C CA . PRO A 1 101 ? 5.395 -11.463 -19.204 1.00 74.62 101 PRO A CA 1
ATOM 771 C C . PRO A 1 101 ? 6.720 -11.583 -19.970 1.00 74.62 101 PRO A C 1
ATOM 773 O O . PRO A 1 101 ? 7.650 -12.224 -19.485 1.00 74.62 101 PRO A O 1
ATOM 776 N N . LEU A 1 102 ? 6.804 -11.000 -21.171 1.00 72.38 102 LEU A N 1
ATOM 777 C CA . LEU A 1 102 ? 7.938 -11.171 -22.082 1.00 72.38 102 LEU A CA 1
ATOM 778 C C . LEU A 1 102 ? 9.140 -10.282 -21.717 1.00 72.38 102 LEU A C 1
ATOM 780 O O . LEU A 1 102 ? 10.286 -10.712 -21.876 1.00 72.38 102 LEU A O 1
ATOM 784 N N . PHE A 1 103 ? 8.884 -9.078 -21.193 1.00 71.06 103 PHE A N 1
ATOM 785 C CA . PHE A 1 103 ? 9.884 -8.075 -20.817 1.00 71.06 103 PHE A CA 1
ATOM 786 C C . PHE A 1 103 ? 9.747 -7.682 -19.339 1.00 71.06 103 PHE A C 1
ATOM 788 O O . PHE A 1 103 ? 9.384 -6.562 -18.992 1.00 71.06 103 PHE A O 1
ATOM 795 N N . SER A 1 104 ? 10.058 -8.623 -18.445 1.00 62.47 104 SER A N 1
ATOM 796 C CA . SER A 1 104 ? 10.155 -8.395 -16.997 1.00 62.47 104 SER A CA 1
ATOM 797 C C . SER A 1 104 ? 11.436 -7.643 -16.610 1.00 62.47 104 SER A C 1
ATOM 799 O O . SER A 1 104 ? 12.368 -7.516 -17.404 1.00 62.47 104 SER A O 1
ATOM 801 N N . ALA A 1 105 ? 11.539 -7.187 -15.354 1.00 54.97 105 ALA A N 1
ATOM 802 C CA . ALA A 1 105 ? 12.730 -6.493 -14.840 1.00 54.97 105 ALA A CA 1
ATOM 803 C C . ALA A 1 105 ? 14.048 -7.258 -15.089 1.00 54.97 105 ALA A C 1
ATOM 805 O O . ALA A 1 105 ? 15.078 -6.635 -15.298 1.00 54.97 105 ALA A O 1
ATOM 806 N N . THR A 1 106 ? 14.014 -8.592 -15.150 1.00 54.25 106 THR A N 1
ATOM 807 C CA . THR A 1 106 ? 15.153 -9.454 -15.514 1.00 54.25 106 THR A CA 1
ATOM 808 C C . THR A 1 106 ? 15.629 -9.321 -16.966 1.00 54.25 106 THR A C 1
ATOM 810 O O . THR A 1 106 ? 16.779 -9.649 -17.238 1.00 54.25 106 THR A O 1
ATOM 813 N N . ARG A 1 107 ? 14.785 -8.846 -17.893 1.00 54.88 107 ARG A N 1
ATOM 814 C CA . ARG A 1 107 ? 15.120 -8.610 -19.312 1.00 54.88 107 ARG A CA 1
ATOM 815 C C . ARG A 1 107 ? 15.360 -7.129 -19.634 1.00 54.88 107 ARG A C 1
ATOM 817 O O . ARG A 1 107 ? 15.996 -6.822 -20.633 1.00 54.88 107 ARG A O 1
ATOM 824 N N . MET A 1 108 ? 14.863 -6.217 -18.796 1.00 58.47 108 MET A N 1
ATOM 825 C CA . MET A 1 108 ? 14.867 -4.770 -19.064 1.00 58.47 108 MET A CA 1
ATOM 826 C C . MET A 1 108 ? 16.102 -4.010 -18.556 1.00 58.47 108 MET A C 1
ATOM 828 O O . MET A 1 108 ? 16.229 -2.824 -18.841 1.00 58.47 108 MET A O 1
ATOM 832 N N . ILE A 1 109 ? 16.995 -4.625 -17.779 1.00 61.69 109 ILE A N 1
ATOM 833 C CA . ILE A 1 109 ? 18.220 -3.969 -17.293 1.00 61.69 109 ILE A CA 1
ATOM 834 C C . ILE A 1 109 ? 19.417 -4.903 -17.491 1.00 61.69 109 ILE A C 1
ATOM 836 O O . ILE A 1 109 ? 19.291 -6.100 -17.219 1.00 61.69 109 ILE A O 1
ATOM 840 N N . PRO A 1 110 ? 20.579 -4.402 -17.952 1.00 63.88 110 PRO A N 1
ATOM 841 C CA . PRO A 1 110 ? 21.773 -5.230 -18.038 1.00 63.88 110 PRO A CA 1
ATOM 842 C C . PRO A 1 110 ? 22.126 -5.800 -16.662 1.00 63.88 110 PRO A C 1
ATOM 844 O O . PRO A 1 110 ? 22.026 -5.107 -15.645 1.00 63.88 110 PRO A O 1
ATOM 847 N N . ILE A 1 111 ? 22.558 -7.062 -16.625 1.00 69.69 111 ILE A N 1
ATOM 848 C CA . ILE A 1 111 ? 22.963 -7.721 -15.379 1.00 69.69 111 ILE A CA 1
ATOM 849 C C . ILE A 1 111 ? 24.038 -6.872 -14.686 1.00 69.69 111 ILE A C 1
ATOM 851 O O . ILE A 1 111 ? 25.027 -6.481 -15.301 1.00 69.69 111 ILE A O 1
ATOM 855 N N . GLY A 1 112 ? 23.830 -6.588 -13.399 1.00 70.75 112 GLY A N 1
ATOM 856 C CA . GLY A 1 112 ? 24.731 -5.758 -12.597 1.00 70.75 112 GLY A CA 1
ATOM 857 C C . GLY A 1 112 ? 24.508 -4.247 -12.717 1.00 70.75 112 GLY A C 1
ATOM 858 O O . GLY A 1 112 ? 25.246 -3.499 -12.086 1.00 70.75 112 GLY A O 1
ATOM 859 N N . SER A 1 113 ? 23.509 -3.794 -13.481 1.00 74.38 113 SER A N 1
ATOM 860 C CA . SER A 1 113 ? 23.110 -2.380 -13.528 1.00 74.38 113 SER A CA 1
ATOM 861 C C . SER A 1 113 ? 22.062 -2.034 -12.470 1.00 74.38 113 SER A C 1
ATOM 863 O O . SER A 1 113 ? 21.224 -2.865 -12.110 1.00 74.38 113 SER A O 1
ATOM 865 N N . ASP A 1 114 ? 22.072 -0.779 -12.019 1.00 71.94 114 ASP A N 1
ATOM 866 C CA . ASP A 1 114 ? 21.102 -0.265 -11.053 1.00 71.94 114 ASP A CA 1
ATOM 867 C C . ASP A 1 114 ? 19.715 -0.074 -11.687 1.00 71.94 114 ASP A C 1
ATOM 869 O O . ASP A 1 114 ? 19.545 0.615 -12.695 1.00 71.94 114 ASP A O 1
ATOM 873 N N . ALA A 1 115 ? 18.690 -0.637 -11.045 1.00 72.06 115 ALA A N 1
ATOM 874 C CA . ALA A 1 115 ? 17.292 -0.457 -11.423 1.00 72.06 115 ALA A CA 1
ATOM 875 C C . ALA A 1 115 ? 16.702 0.801 -10.761 1.00 72.06 115 ALA A C 1
ATOM 877 O O . ALA A 1 115 ? 15.985 0.715 -9.762 1.00 72.06 115 ALA A O 1
ATOM 878 N N . ILE A 1 116 ? 17.001 1.984 -11.301 1.00 73.62 116 ILE A N 1
ATOM 879 C CA . ILE A 1 116 ? 16.441 3.246 -10.791 1.00 73.62 116 ILE A CA 1
ATOM 880 C C . ILE A 1 116 ? 15.122 3.542 -11.511 1.00 73.62 116 ILE A C 1
ATOM 882 O O . ILE A 1 116 ? 15.089 3.784 -12.719 1.00 73.62 116 ILE A O 1
ATOM 886 N N . SER A 1 117 ? 14.020 3.514 -10.762 1.00 68.56 117 SER A N 1
ATOM 887 C CA . SER A 1 117 ? 12.700 3.866 -11.297 1.00 68.56 117 SER A CA 1
ATOM 888 C C . SER A 1 117 ? 12.548 5.388 -11.410 1.00 68.56 117 SER A C 1
ATOM 890 O O . SER A 1 117 ? 13.040 6.107 -10.536 1.00 68.56 117 SER A O 1
ATOM 892 N N . PRO A 1 118 ? 11.876 5.901 -12.457 1.00 68.50 118 PRO A N 1
ATOM 893 C CA . PRO A 1 118 ? 11.536 7.317 -12.534 1.00 68.50 118 PRO A CA 1
ATOM 894 C C . PRO A 1 118 ? 10.624 7.708 -11.364 1.00 68.50 118 PRO A C 1
ATOM 896 O O . PRO A 1 118 ? 9.843 6.894 -10.875 1.00 68.50 118 PRO A O 1
ATOM 899 N N . ALA A 1 119 ? 10.742 8.956 -10.905 1.00 66.62 119 ALA A N 1
ATOM 900 C CA . ALA A 1 119 ? 9.948 9.451 -9.783 1.00 66.62 119 ALA A CA 1
ATOM 901 C C . ALA A 1 119 ? 8.443 9.568 -10.114 1.00 66.62 119 ALA A C 1
ATOM 903 O O . ALA A 1 119 ? 7.642 9.091 -9.309 1.00 66.62 119 ALA A O 1
ATOM 904 N N . PRO A 1 120 ? 8.023 10.153 -11.257 1.00 73.62 120 PRO A N 1
ATOM 905 C CA . PRO A 1 120 ? 6.638 10.067 -11.698 1.00 73.62 120 PRO A CA 1
ATOM 906 C C . PRO A 1 120 ? 6.402 8.818 -12.550 1.00 73.62 120 PRO A C 1
ATOM 908 O O . PRO A 1 120 ? 7.275 8.376 -13.303 1.00 73.62 120 PRO A O 1
ATOM 911 N N . GLN A 1 121 ? 5.178 8.301 -12.493 1.00 71.88 121 GLN A N 1
ATOM 912 C CA . GLN A 1 121 ? 4.694 7.403 -13.530 1.00 71.88 121 GLN A CA 1
ATOM 913 C C . GLN A 1 121 ? 4.391 8.235 -14.780 1.00 71.88 121 GLN A C 1
ATOM 915 O O . GLN A 1 121 ? 3.626 9.192 -14.718 1.00 71.88 121 GLN A O 1
ATOM 920 N N . HIS A 1 122 ? 5.003 7.880 -15.910 1.00 76.81 122 HIS A N 1
ATOM 921 C CA . HIS A 1 122 ? 4.901 8.651 -17.157 1.00 76.81 122 HIS A CA 1
ATOM 922 C C . HIS A 1 122 ? 3.503 8.653 -17.790 1.00 76.81 122 HIS A C 1
ATOM 924 O O . HIS A 1 122 ? 3.266 9.420 -18.713 1.00 76.81 122 HIS A O 1
ATOM 930 N N . ASP A 1 123 ? 2.589 7.832 -17.281 1.00 74.06 123 ASP A N 1
ATOM 931 C CA . ASP A 1 123 ? 1.210 7.729 -17.760 1.00 74.06 123 ASP A CA 1
ATOM 932 C C . ASP A 1 123 ? 0.212 8.407 -16.802 1.00 74.06 123 ASP A C 1
ATOM 934 O O . ASP A 1 123 ? -0.991 8.245 -16.960 1.00 74.06 123 ASP A O 1
ATOM 938 N N . ILE A 1 124 ? 0.687 9.125 -15.769 1.00 85.44 124 ILE A N 1
ATOM 939 C CA . ILE A 1 124 ? -0.166 9.792 -14.774 1.00 85.44 124 ILE A CA 1
ATOM 940 C C . ILE A 1 124 ? 0.350 11.209 -14.509 1.00 85.44 124 ILE A C 1
ATOM 942 O O . ILE A 1 124 ? 1.223 11.418 -13.662 1.00 85.44 124 ILE A O 1
ATOM 946 N N . TYR A 1 125 ? -0.222 12.196 -15.197 1.00 88.06 125 TYR A N 1
ATOM 947 C CA . TYR A 1 125 ? 0.063 13.616 -14.962 1.00 88.06 125 TYR A CA 1
ATOM 948 C C . TYR A 1 125 ? -1.115 14.369 -14.337 1.00 88.06 125 TYR A C 1
ATOM 950 O O . TYR A 1 125 ? -0.947 15.483 -13.838 1.00 88.06 125 TYR A O 1
ATOM 958 N N . SER A 1 126 ? -2.292 13.749 -14.320 1.00 91.69 126 SER A N 1
ATOM 959 C CA . SER A 1 126 ? -3.537 14.309 -13.811 1.00 91.69 126 SER A CA 1
ATOM 960 C C . SER A 1 126 ? -4.424 13.227 -13.177 1.00 91.69 126 SER A C 1
ATOM 962 O O . SER A 1 126 ? -4.132 12.029 -13.245 1.00 91.69 126 SER A O 1
ATOM 964 N N . ILE A 1 127 ? -5.517 13.642 -12.531 1.00 93.75 127 ILE A N 1
ATOM 965 C CA . ILE A 1 127 ? -6.483 12.700 -11.947 1.00 93.75 127 ILE A CA 1
ATOM 966 C C . ILE A 1 127 ? -7.288 11.978 -13.038 1.00 93.75 127 ILE A C 1
ATOM 968 O O . ILE A 1 127 ? -7.713 10.837 -12.854 1.00 93.75 127 ILE A O 1
ATOM 972 N N . GLU A 1 128 ? -7.443 12.618 -14.195 1.00 92.06 128 GLU A N 1
ATOM 973 C CA . GLU A 1 128 ? -8.067 12.069 -15.391 1.00 92.06 128 GLU A CA 1
ATOM 974 C C . GLU A 1 128 ? -7.215 10.948 -16.000 1.00 92.06 128 GLU A C 1
ATOM 976 O O . GLU A 1 128 ? -7.759 9.913 -16.386 1.00 92.06 128 GLU A O 1
ATOM 981 N N . ASP A 1 129 ? -5.889 11.105 -16.016 1.00 89.81 129 ASP A N 1
ATOM 982 C CA . ASP A 1 129 ? -4.972 10.053 -16.475 1.00 89.81 129 ASP A CA 1
ATOM 983 C C . ASP A 1 129 ? -5.013 8.842 -15.534 1.00 89.81 129 ASP A C 1
ATOM 985 O O . ASP A 1 129 ? -5.120 7.695 -15.976 1.00 89.81 129 ASP A O 1
ATOM 989 N N . LEU A 1 130 ? -5.027 9.091 -14.216 1.00 92.06 130 LEU A N 1
ATOM 990 C CA . LEU A 1 130 ? -5.186 8.026 -13.225 1.00 92.06 130 LEU A CA 1
ATOM 991 C C . LEU A 1 130 ? -6.501 7.263 -13.436 1.00 92.06 130 LEU A C 1
ATOM 993 O O . LEU A 1 130 ? -6.514 6.035 -13.364 1.00 92.06 130 LEU A O 1
ATOM 997 N N . ARG A 1 131 ? -7.600 7.971 -13.726 1.00 93.00 131 ARG A N 1
ATOM 998 C CA . ARG A 1 131 ? -8.886 7.349 -14.063 1.00 93.00 131 ARG A CA 1
ATOM 999 C C . ARG A 1 131 ? -8.748 6.434 -15.279 1.00 93.00 131 ARG A C 1
ATOM 1001 O O . ARG A 1 131 ? -9.167 5.283 -15.203 1.00 93.00 131 ARG A O 1
ATOM 1008 N N . GLN A 1 132 ? -8.153 6.907 -16.373 1.00 89.06 132 GLN A N 1
ATOM 1009 C CA . GLN A 1 132 ? -7.963 6.090 -17.578 1.00 89.06 132 GLN A CA 1
ATOM 1010 C C . GLN A 1 132 ? -7.182 4.809 -17.275 1.00 89.06 132 GLN A C 1
ATOM 1012 O O . GLN A 1 132 ? -7.606 3.727 -17.681 1.00 89.06 132 GLN A O 1
ATOM 1017 N N . LEU A 1 133 ? -6.101 4.910 -16.497 1.00 88.50 133 LEU A N 1
ATOM 1018 C CA . LEU A 1 133 ? -5.318 3.747 -16.093 1.00 88.50 133 LEU A CA 1
ATOM 1019 C C . LEU A 1 133 ? -6.126 2.771 -15.227 1.00 88.50 133 LEU A C 1
ATOM 1021 O O . LEU A 1 133 ? -6.076 1.564 -15.457 1.00 88.50 133 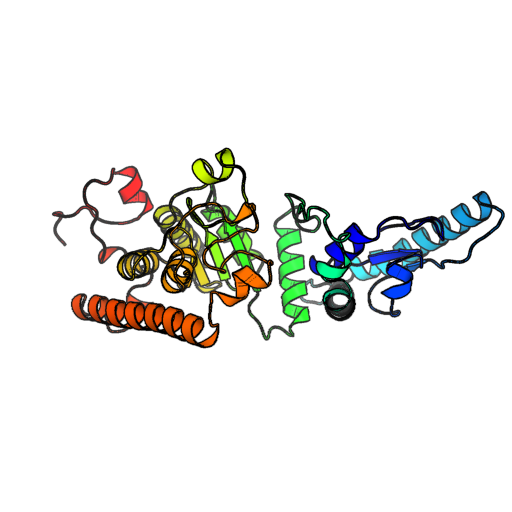LEU A O 1
ATOM 1025 N N . ILE A 1 134 ? -6.895 3.269 -14.254 1.00 92.31 134 ILE A N 1
ATOM 1026 C CA . ILE A 1 134 ? -7.747 2.421 -13.407 1.00 92.31 134 ILE A CA 1
ATOM 1027 C C . ILE A 1 134 ? -8.731 1.623 -14.268 1.00 92.31 134 ILE A C 1
ATOM 1029 O O . ILE A 1 134 ? -8.833 0.408 -14.098 1.00 92.31 134 ILE A O 1
ATOM 1033 N N . PHE A 1 135 ? -9.426 2.273 -15.205 1.00 91.00 135 PHE A N 1
ATOM 1034 C CA . PHE A 1 135 ? -10.374 1.588 -16.086 1.00 91.00 135 PHE A CA 1
ATOM 1035 C C . PHE A 1 135 ? -9.677 0.620 -17.042 1.00 91.00 135 PHE A C 1
ATOM 1037 O O . PHE A 1 135 ? -10.148 -0.502 -17.202 1.00 91.00 135 PHE A O 1
ATOM 1044 N N . ALA A 1 136 ? -8.514 0.982 -17.586 1.00 86.75 136 ALA A N 1
ATOM 1045 C CA . ALA A 1 136 ? -7.735 0.074 -18.420 1.00 86.75 136 ALA A CA 1
ATOM 1046 C C . ALA A 1 136 ? -7.320 -1.202 -17.667 1.00 86.75 136 ALA A C 1
ATOM 1048 O O . ALA A 1 136 ? -7.420 -2.305 -18.205 1.00 86.75 136 ALA A O 1
ATOM 1049 N N . LEU A 1 137 ? -6.910 -1.074 -16.401 1.00 86.31 137 LEU A N 1
ATOM 1050 C CA . LEU A 1 137 ? -6.583 -2.219 -15.551 1.00 86.31 137 LEU A CA 1
ATOM 1051 C C . LEU A 1 137 ? -7.818 -3.060 -15.218 1.00 86.31 137 LEU A C 1
ATOM 1053 O O . LEU A 1 137 ? -7.734 -4.286 -15.255 1.00 86.31 137 LEU A O 1
ATOM 1057 N N . LYS A 1 138 ? -8.956 -2.423 -14.918 1.00 89.62 138 LYS A N 1
ATOM 1058 C CA . LYS A 1 138 ? -10.223 -3.116 -14.646 1.00 89.62 138 LYS A CA 1
ATOM 1059 C C . LYS A 1 138 ? -10.704 -3.914 -15.858 1.00 89.62 138 LYS A C 1
ATOM 1061 O O . LYS A 1 138 ? -11.004 -5.095 -15.718 1.00 89.62 138 LYS A O 1
ATOM 1066 N N . GLU A 1 139 ? -10.685 -3.320 -17.044 1.00 85.69 139 GLU A N 1
ATOM 1067 C CA . GLU A 1 139 ? -10.988 -3.998 -18.309 1.00 85.69 139 GLU A CA 1
ATOM 1068 C C . GLU A 1 139 ? -10.018 -5.156 -18.584 1.00 85.69 139 GLU A C 1
ATOM 1070 O O . GLU A 1 139 ? -10.427 -6.256 -18.961 1.00 85.69 139 GLU A O 1
ATOM 1075 N N . ALA A 1 140 ? -8.720 -4.963 -18.315 1.00 81.38 140 ALA A N 1
ATOM 1076 C CA . ALA A 1 140 ? -7.716 -6.004 -18.524 1.00 81.38 140 ALA A CA 1
ATOM 1077 C C . ALA A 1 140 ? -7.991 -7.285 -17.715 1.00 81.38 140 ALA A C 1
ATOM 1079 O O . ALA A 1 140 ? -7.673 -8.392 -18.167 1.00 81.38 140 ALA A O 1
ATOM 1080 N N . VAL A 1 141 ? -8.623 -7.141 -16.548 1.00 82.69 141 VAL A N 1
ATOM 1081 C CA . VAL A 1 141 ? -8.995 -8.241 -15.648 1.00 82.69 141 VAL A CA 1
ATOM 1082 C C . VAL A 1 141 ? -10.480 -8.622 -15.727 1.00 82.69 141 VAL A C 1
ATOM 1084 O O . VAL A 1 141 ? -10.958 -9.367 -14.867 1.00 82.69 141 VAL A O 1
ATOM 1087 N N . ASP A 1 142 ? -11.215 -8.145 -16.739 1.00 88.81 142 ASP A N 1
ATOM 1088 C CA . ASP A 1 142 ? -12.672 -8.315 -16.893 1.00 88.81 142 ASP A CA 1
ATOM 1089 C C . ASP A 1 142 ? -13.459 -7.910 -15.632 1.00 88.81 142 ASP A C 1
ATOM 1091 O O . ASP A 1 142 ? -14.398 -8.595 -15.229 1.00 88.81 142 ASP A O 1
ATOM 1095 N N . TYR A 1 143 ? -13.015 -6.867 -14.926 1.00 91.62 143 TYR A N 1
ATOM 1096 C CA . TYR A 1 143 ? -13.576 -6.408 -13.648 1.00 91.62 143 TYR A CA 1
ATOM 1097 C C . TYR A 1 143 ? -13.612 -7.473 -12.537 1.00 91.62 143 TYR A C 1
ATOM 1099 O O . TYR A 1 143 ? -14.280 -7.305 -11.519 1.00 91.62 143 TYR A O 1
ATOM 1107 N N . ARG A 1 144 ? -12.870 -8.580 -12.678 1.00 92.44 144 ARG A N 1
ATOM 1108 C CA . ARG A 1 144 ? -12.851 -9.674 -11.688 1.00 92.44 144 ARG A CA 1
ATOM 1109 C C . ARG A 1 144 ? -11.883 -9.441 -10.535 1.00 92.44 144 ARG A C 1
ATOM 1111 O O . ARG A 1 144 ? -11.873 -10.227 -9.585 1.00 92.44 144 ARG A O 1
ATOM 1118 N N . LYS A 1 145 ? -11.015 -8.432 -10.631 1.00 91.31 145 LYS A N 1
ATOM 1119 C CA . LYS A 1 145 ? -10.021 -8.091 -9.607 1.00 91.31 145 LYS A CA 1
ATOM 1120 C C . LYS A 1 145 ? -10.162 -6.621 -9.218 1.00 91.31 145 LYS A C 1
ATOM 1122 O O . LYS A 1 145 ? -10.346 -5.798 -10.113 1.00 91.31 145 LYS A O 1
ATOM 1127 N N . PRO A 1 146 ? -10.057 -6.295 -7.919 1.00 93.69 146 PRO A N 1
ATOM 1128 C CA . PRO A 1 146 ? -10.094 -4.912 -7.482 1.00 93.69 146 PRO A CA 1
ATOM 1129 C C . PRO A 1 146 ? -8.824 -4.183 -7.925 1.00 93.69 146 PRO A C 1
ATOM 1131 O O . PRO A 1 146 ? -7.727 -4.746 -7.888 1.00 93.69 146 PRO A O 1
ATOM 1134 N N . VAL A 1 147 ? -8.973 -2.919 -8.299 1.00 94.19 147 VAL A N 1
ATOM 1135 C CA . VAL A 1 147 ? -7.880 -2.007 -8.635 1.00 94.19 147 VAL A CA 1
ATOM 1136 C C . VAL A 1 147 ? -7.824 -0.925 -7.573 1.00 94.19 147 VAL A C 1
ATOM 1138 O O . VAL A 1 147 ? -8.813 -0.242 -7.319 1.00 94.19 147 VAL A O 1
ATOM 1141 N N . GLY A 1 148 ? -6.661 -0.747 -6.955 1.00 95.19 148 GLY A N 1
ATOM 1142 C CA . GLY A 1 148 ? -6.476 0.283 -5.944 1.00 95.19 148 GLY A CA 1
ATOM 1143 C C . GLY A 1 148 ? -5.219 1.102 -6.146 1.00 95.19 148 GLY A C 1
ATOM 1144 O O . GLY A 1 148 ? -4.302 0.714 -6.870 1.00 95.19 148 GLY A O 1
ATOM 1145 N N . VAL A 1 149 ? -5.189 2.251 -5.480 1.00 96.06 149 VAL A N 1
ATOM 1146 C CA . VAL A 1 149 ? -4.116 3.238 -5.616 1.00 96.06 149 VAL A CA 1
ATOM 1147 C C . VAL A 1 149 ? -3.389 3.364 -4.289 1.00 96.06 149 VAL A C 1
ATOM 1149 O O . VAL A 1 149 ? -3.995 3.648 -3.254 1.00 96.06 149 VAL A O 1
ATOM 1152 N N . LYS A 1 150 ? -2.073 3.146 -4.319 1.00 94.62 150 LYS A N 1
ATOM 1153 C CA . LYS A 1 150 ? -1.198 3.334 -3.163 1.00 94.62 150 LYS A CA 1
ATOM 1154 C C . LYS A 1 150 ? -0.600 4.733 -3.175 1.00 94.62 150 LYS A C 1
ATOM 1156 O O . LYS A 1 150 ? 0.054 5.110 -4.141 1.00 94.62 150 LYS A O 1
ATOM 1161 N N . ILE A 1 151 ? -0.767 5.461 -2.075 1.00 92.75 151 ILE A N 1
ATOM 1162 C CA . ILE A 1 151 ? -0.185 6.788 -1.875 1.00 92.75 151 ILE A CA 1
ATOM 1163 C C . ILE A 1 151 ? 0.538 6.869 -0.532 1.00 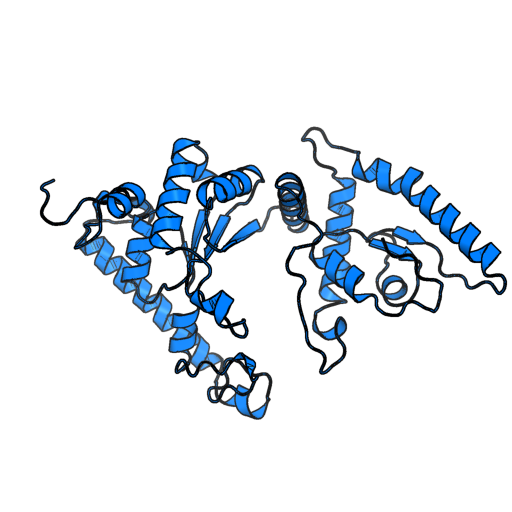92.75 151 ILE A C 1
ATOM 1165 O O . ILE A 1 151 ? 0.119 6.271 0.460 1.00 92.75 151 ILE A O 1
ATOM 1169 N N . ALA A 1 152 ? 1.620 7.644 -0.493 1.00 90.50 152 ALA A N 1
ATOM 1170 C CA . ALA A 1 152 ? 2.197 8.087 0.768 1.00 90.50 152 ALA A CA 1
ATOM 1171 C C . ALA A 1 152 ? 1.285 9.152 1.391 1.00 90.50 152 ALA A C 1
ATOM 1173 O O . ALA A 1 152 ? 0.809 10.059 0.704 1.00 90.50 152 ALA A O 1
ATOM 1174 N N . ALA A 1 153 ? 1.052 9.063 2.695 1.00 92.88 153 ALA A N 1
ATOM 1175 C CA . ALA A 1 153 ? 0.299 10.062 3.425 1.00 92.88 153 ALA A CA 1
ATOM 1176 C C . ALA A 1 153 ? 1.138 11.337 3.551 1.00 92.88 153 ALA A C 1
ATOM 1178 O O . ALA A 1 153 ? 2.160 11.363 4.237 1.00 92.88 153 ALA A O 1
ATOM 1179 N N . VAL A 1 154 ? 0.692 12.406 2.897 1.00 92.69 154 VAL A N 1
ATOM 1180 C CA . VAL A 1 154 ? 1.322 13.733 2.908 1.00 92.69 154 VAL A CA 1
ATOM 1181 C C . VAL A 1 154 ? 0.253 14.818 3.069 1.00 92.69 154 VAL A C 1
ATOM 1183 O O . VAL A 1 154 ? -0.933 14.524 3.233 1.00 92.69 154 VAL A O 1
ATOM 1186 N N . HIS A 1 155 ? 0.655 16.090 3.029 1.00 89.50 155 HIS A N 1
ATOM 1187 C CA . HIS A 1 155 ? -0.291 17.207 2.977 1.00 89.50 155 HIS A CA 1
ATOM 1188 C C . HIS A 1 155 ? -1.377 16.986 1.902 1.00 89.50 155 HIS A C 1
ATOM 1190 O O . HIS A 1 155 ? -1.106 16.438 0.836 1.00 89.50 155 HIS A O 1
ATOM 1196 N N . ASN A 1 156 ? -2.613 17.398 2.192 1.00 94.19 156 ASN A N 1
ATOM 1197 C CA . ASN A 1 156 ? -3.778 17.244 1.309 1.00 94.19 156 ASN A CA 1
ATOM 1198 C C . ASN A 1 156 ? -4.182 15.798 0.955 1.00 94.19 156 ASN A C 1
ATOM 1200 O O . ASN A 1 156 ? -4.993 15.607 0.048 1.00 94.19 156 ASN A O 1
ATOM 1204 N N . VAL A 1 157 ? -3.714 14.784 1.700 1.00 96.75 157 VAL A N 1
ATOM 1205 C CA . VAL A 1 157 ? -4.074 13.369 1.467 1.00 96.75 157 VAL A CA 1
ATOM 1206 C C . VAL A 1 157 ? -5.586 13.132 1.368 1.00 96.75 157 VAL A C 1
ATOM 1208 O O . VAL A 1 157 ? -6.020 12.343 0.539 1.00 96.75 157 VAL A O 1
ATOM 1211 N N . ALA A 1 158 ? -6.404 13.856 2.139 1.00 97.56 158 ALA A N 1
ATOM 1212 C CA . ALA A 1 158 ? -7.860 13.727 2.105 1.00 97.56 158 ALA A CA 1
ATOM 1213 C C . ALA A 1 158 ? -8.471 14.141 0.752 1.00 97.56 158 ALA A C 1
ATOM 1215 O O . ALA A 1 158 ? -9.350 13.454 0.235 1.00 97.56 158 ALA A O 1
ATOM 1216 N N . ALA A 1 159 ? -7.989 15.236 0.155 1.00 97.69 159 ALA A N 1
ATOM 1217 C CA . ALA A 1 159 ? -8.449 15.690 -1.158 1.00 97.69 159 ALA A CA 1
ATOM 1218 C C . ALA A 1 159 ? -7.963 14.752 -2.275 1.00 97.69 159 ALA A C 1
ATOM 1220 O O . ALA A 1 159 ? -8.733 14.396 -3.163 1.00 97.69 159 ALA A O 1
ATOM 1221 N N . ILE A 1 160 ? -6.708 14.297 -2.186 1.00 97.38 160 ILE A N 1
ATOM 1222 C CA . ILE A 1 160 ? -6.132 13.322 -3.122 1.00 97.38 160 ILE A CA 1
ATOM 1223 C C . ILE A 1 160 ? -6.931 12.012 -3.081 1.00 97.38 160 ILE A C 1
ATOM 1225 O O . ILE A 1 160 ? -7.308 11.486 -4.123 1.00 97.38 160 ILE A O 1
ATOM 1229 N N . ALA A 1 161 ? -7.248 11.516 -1.882 1.00 98.19 161 ALA A N 1
ATOM 1230 C CA . ALA A 1 161 ? -8.059 10.320 -1.693 1.00 98.19 161 ALA A CA 1
ATOM 1231 C C . ALA A 1 161 ? -9.466 10.470 -2.292 1.00 98.19 161 ALA A C 1
ATOM 1233 O O . ALA A 1 161 ? -9.916 9.565 -2.987 1.00 98.19 161 ALA A O 1
ATOM 1234 N N . SER A 1 162 ? -10.136 11.613 -2.097 1.00 98.38 162 SER A N 1
ATOM 1235 C CA . SER A 1 162 ? -11.419 11.895 -2.765 1.00 98.38 162 SER A CA 1
ATOM 1236 C C . SER A 1 162 ? -11.299 11.788 -4.291 1.00 98.38 162 SER A C 1
ATOM 1238 O O . SER A 1 162 ? -12.083 11.076 -4.923 1.00 98.38 162 SER A O 1
ATOM 1240 N N . GLY A 1 163 ? -10.269 12.408 -4.878 1.00 98.12 163 GLY A N 1
ATOM 1241 C CA . GLY A 1 163 ? -9.987 12.300 -6.309 1.00 98.12 163 GLY A CA 1
ATOM 1242 C C . GLY A 1 163 ? -9.795 10.852 -6.767 1.00 98.12 163 GLY A C 1
ATOM 1243 O O . GLY A 1 163 ? -10.385 10.445 -7.763 1.00 98.12 163 GLY A O 1
ATOM 1244 N N . ILE A 1 164 ? -9.028 10.055 -6.018 1.00 98.31 164 ILE A N 1
ATOM 1245 C CA . ILE A 1 164 ? -8.768 8.637 -6.316 1.00 98.31 164 ILE A CA 1
ATOM 1246 C C . ILE A 1 164 ? -10.060 7.810 -6.319 1.00 98.31 164 ILE A C 1
ATOM 1248 O O . ILE A 1 164 ? -10.281 7.014 -7.232 1.00 98.31 164 ILE A O 1
ATOM 1252 N N . VAL A 1 165 ? -10.931 7.999 -5.322 1.00 98.38 165 VAL A N 1
ATOM 1253 C CA . VAL A 1 165 ? -12.219 7.287 -5.262 1.00 98.38 165 VAL A CA 1
ATOM 1254 C C . VAL A 1 165 ? -13.092 7.672 -6.456 1.00 98.38 165 VAL A C 1
ATOM 1256 O O . VAL A 1 165 ? -13.637 6.802 -7.130 1.00 98.38 165 VAL A O 1
ATOM 1259 N N . ARG A 1 166 ? -13.157 8.964 -6.798 1.00 98.00 166 ARG A N 1
ATOM 1260 C CA . ARG A 1 166 ? -13.906 9.462 -7.969 1.00 98.00 166 ARG A CA 1
ATOM 1261 C C . ARG A 1 166 ? -13.319 8.990 -9.304 1.00 98.00 166 ARG A C 1
ATOM 1263 O O . ARG A 1 166 ? -14.056 8.810 -10.275 1.00 98.00 166 ARG A O 1
ATOM 1270 N N . ALA A 1 167 ? -12.011 8.748 -9.353 1.00 97.44 167 ALA A N 1
ATOM 1271 C CA . ALA A 1 167 ? -11.337 8.129 -10.490 1.00 97.44 167 ALA A CA 1
ATOM 1272 C C . ALA A 1 167 ? -11.700 6.640 -10.660 1.00 97.44 167 ALA A C 1
ATOM 1274 O O . ALA A 1 167 ? -11.423 6.069 -11.709 1.00 97.44 167 ALA A O 1
ATOM 1275 N N . GLY A 1 168 ? -12.385 6.032 -9.684 1.00 96.94 168 GLY A N 1
ATOM 1276 C CA . GLY A 1 168 ? -12.949 4.687 -9.780 1.00 96.94 168 GLY A CA 1
ATOM 1277 C C . GLY A 1 168 ? -12.117 3.601 -9.105 1.00 96.94 168 GLY A C 1
ATOM 1278 O O . GLY A 1 168 ? -12.310 2.431 -9.428 1.00 96.94 168 GLY A O 1
ATOM 1279 N N . ALA A 1 169 ? -11.188 3.945 -8.209 1.00 97.94 169 ALA A N 1
ATOM 1280 C CA . ALA A 1 169 ? -10.428 2.955 -7.445 1.00 97.94 169 ALA A CA 1
ATOM 1281 C C . ALA A 1 169 ? -11.325 2.206 -6.440 1.00 97.94 169 ALA A C 1
ATOM 1283 O O . ALA A 1 169 ? -12.102 2.829 -5.722 1.00 97.94 169 ALA A O 1
ATOM 1284 N N . ASP A 1 170 ? -11.166 0.885 -6.338 1.00 98.00 170 ASP A N 1
ATOM 1285 C CA . ASP A 1 170 ? -11.904 0.034 -5.389 1.00 98.00 170 ASP A CA 1
ATOM 1286 C C . ASP A 1 170 ? -11.324 0.112 -3.969 1.00 98.00 170 ASP A C 1
ATOM 1288 O O . ASP A 1 170 ? -12.002 -0.166 -2.979 1.00 98.00 170 ASP A O 1
ATOM 1292 N N . TYR A 1 171 ? -10.048 0.485 -3.849 1.00 98.06 171 TYR A N 1
ATOM 1293 C CA . TYR A 1 171 ? -9.411 0.738 -2.564 1.00 98.06 171 TYR A CA 1
ATOM 1294 C C . TYR A 1 171 ? -8.284 1.769 -2.659 1.00 98.06 171 TYR A C 1
ATOM 1296 O O . TYR A 1 171 ? -7.632 1.942 -3.691 1.00 98.06 171 TYR A O 1
ATOM 1304 N N . ILE A 1 172 ? -8.022 2.430 -1.536 1.00 98.06 172 ILE A N 1
ATOM 1305 C CA . ILE A 1 172 ? -6.896 3.337 -1.338 1.00 98.06 172 ILE A CA 1
ATOM 1306 C C . ILE A 1 172 ? -5.952 2.693 -0.333 1.00 98.06 172 ILE A C 1
ATOM 1308 O O . ILE A 1 172 ? -6.368 2.335 0.765 1.00 98.06 172 ILE A O 1
ATOM 1312 N N . TYR A 1 173 ? -4.675 2.580 -0.679 1.00 96.62 173 TYR A N 1
ATOM 1313 C CA . TYR A 1 173 ? -3.634 2.155 0.249 1.00 96.62 173 TYR A CA 1
ATOM 1314 C C . TYR A 1 173 ? -2.883 3.387 0.755 1.00 96.62 173 TYR A C 1
ATOM 1316 O O . TYR A 1 173 ? -2.111 3.998 0.018 1.00 96.62 173 TYR A O 1
ATOM 1324 N N . LEU A 1 174 ? -3.122 3.753 2.012 1.00 95.50 174 LEU A N 1
ATOM 1325 C CA . LEU A 1 174 ? -2.495 4.885 2.688 1.00 95.50 174 LEU A CA 1
ATOM 1326 C C . LEU A 1 174 ? -1.253 4.412 3.438 1.00 95.50 174 LEU A C 1
ATOM 1328 O O . LEU A 1 174 ? -1.362 3.619 4.369 1.00 95.50 174 LEU A O 1
ATOM 1332 N N . ASP A 1 175 ? -0.081 4.911 3.054 1.00 90.75 175 ASP A N 1
ATOM 1333 C CA . ASP A 1 175 ? 1.187 4.582 3.71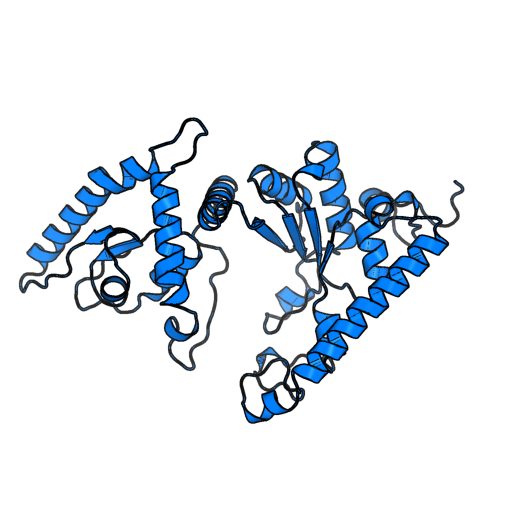0 1.00 90.75 175 ASP A CA 1
ATOM 1334 C C . ASP A 1 175 ? 1.683 5.770 4.540 1.00 90.75 175 ASP A C 1
ATOM 1336 O O . ASP A 1 175 ? 2.038 6.818 3.999 1.00 90.75 175 ASP A O 1
ATOM 1340 N N . GLY A 1 176 ? 1.651 5.633 5.863 1.00 90.25 176 GLY A N 1
ATOM 1341 C CA . GLY A 1 176 ? 2.090 6.670 6.789 1.00 90.25 176 GLY A CA 1
ATOM 1342 C C . GLY A 1 176 ? 3.607 6.829 6.862 1.00 90.25 176 GLY A C 1
ATOM 1343 O O . GLY A 1 176 ? 4.390 6.041 6.327 1.00 90.25 176 GLY A O 1
ATOM 1344 N N . VAL A 1 177 ? 4.038 7.849 7.603 1.00 88.50 177 VAL A N 1
ATOM 1345 C CA . VAL A 1 177 ? 5.455 8.046 7.929 1.00 88.50 177 VAL A CA 1
ATOM 1346 C C . VAL A 1 177 ? 6.044 6.800 8.607 1.00 88.50 177 VAL A C 1
ATOM 1348 O O . VAL A 1 177 ? 5.370 6.086 9.357 1.00 88.50 177 VAL A O 1
ATOM 1351 N N . ARG A 1 178 ? 7.337 6.553 8.367 1.00 80.38 178 ARG A N 1
ATOM 1352 C CA . ARG A 1 178 ? 8.080 5.377 8.862 1.00 80.38 178 ARG A CA 1
ATOM 1353 C C . ARG A 1 178 ? 7.588 4.034 8.295 1.00 80.38 178 ARG A C 1
ATOM 1355 O O . ARG A 1 178 ? 7.754 2.990 8.932 1.00 80.38 178 ARG A O 1
ATOM 1362 N N . GLY A 1 179 ? 7.033 4.039 7.083 1.00 80.19 179 GLY A N 1
ATOM 1363 C CA . GLY A 1 179 ? 6.943 2.838 6.252 1.00 80.19 179 GLY A CA 1
ATOM 1364 C C . GLY A 1 179 ? 8.317 2.174 6.054 1.00 80.19 179 GLY A C 1
ATOM 1365 O O . GLY A 1 179 ? 9.365 2.824 6.095 1.00 80.19 179 GLY A O 1
ATOM 1366 N N . GLY A 1 180 ? 8.328 0.852 5.880 1.00 77.81 180 GLY A N 1
ATOM 1367 C CA . GLY A 1 180 ? 9.562 0.099 5.642 1.00 77.81 180 GLY A CA 1
ATOM 1368 C C . GLY A 1 180 ? 10.117 0.334 4.235 1.00 77.81 180 GLY A C 1
ATOM 1369 O O . GLY A 1 180 ? 9.363 0.456 3.276 1.00 77.81 180 GLY A O 1
ATOM 1370 N N . THR A 1 181 ? 11.443 0.346 4.092 1.00 79.94 181 THR A N 1
ATOM 1371 C CA . THR A 1 181 ? 12.117 0.396 2.786 1.00 79.94 181 THR A CA 1
ATOM 1372 C C . THR A 1 181 ? 13.394 -0.438 2.798 1.00 79.94 181 THR A C 1
ATOM 1374 O O . THR A 1 181 ? 14.107 -0.494 3.803 1.00 79.94 181 THR A O 1
ATOM 1377 N N . GLY A 1 182 ? 13.677 -1.106 1.678 1.00 81.12 182 GLY A N 1
ATOM 1378 C CA . GLY A 1 182 ? 14.935 -1.821 1.466 1.00 81.12 182 GLY A CA 1
ATOM 1379 C C . GLY A 1 182 ? 16.086 -0.882 1.103 1.00 81.12 182 GLY A C 1
ATOM 1380 O O . GLY A 1 182 ? 17.211 -1.108 1.545 1.00 81.12 182 GLY A O 1
ATOM 1381 N N . ALA A 1 183 ? 15.797 0.181 0.348 1.00 77.75 183 ALA A N 1
ATOM 1382 C CA . ALA A 1 183 ? 16.761 1.164 -0.129 1.00 77.75 183 ALA A CA 1
ATOM 1383 C C . ALA A 1 183 ? 16.055 2.509 -0.368 1.00 77.75 183 ALA A C 1
ATOM 1385 O O . ALA A 1 183 ? 15.208 2.627 -1.249 1.00 77.75 183 ALA A O 1
ATOM 1386 N N . ALA A 1 184 ? 16.390 3.522 0.433 1.00 77.00 184 ALA A N 1
ATOM 1387 C CA . ALA A 1 184 ? 15.947 4.901 0.237 1.00 77.00 184 ALA A CA 1
ATOM 1388 C C . ALA A 1 184 ? 16.966 5.874 0.850 1.00 77.00 184 ALA A C 1
ATOM 1390 O O . ALA A 1 184 ? 17.605 5.521 1.849 1.00 77.00 184 ALA A O 1
ATOM 1391 N N . PRO A 1 185 ? 17.095 7.105 0.321 1.00 79.31 185 PRO A N 1
ATOM 1392 C CA . PRO A 1 185 ? 17.857 8.159 0.981 1.00 79.31 185 PRO A CA 1
ATOM 1393 C C . PRO A 1 185 ? 17.328 8.411 2.398 1.00 79.31 185 PRO A C 1
ATOM 1395 O O . PRO A 1 185 ? 16.120 8.569 2.594 1.00 79.31 185 PRO A O 1
ATOM 1398 N N . SER A 1 186 ? 18.228 8.490 3.382 1.00 81.94 186 SER A N 1
ATOM 1399 C CA . SER A 1 186 ? 17.866 8.711 4.791 1.00 81.94 186 SER A CA 1
ATOM 1400 C C . SER A 1 186 ? 17.045 9.985 4.981 1.00 81.94 186 SER A C 1
ATOM 1402 O O . SER A 1 186 ? 16.049 9.964 5.692 1.00 81.94 186 SER A O 1
ATOM 1404 N N . VAL A 1 187 ? 17.393 11.064 4.271 1.00 78.88 187 VAL A N 1
ATOM 1405 C CA . VAL A 1 187 ? 16.660 12.336 4.337 1.00 78.88 187 VAL A CA 1
ATOM 1406 C C . VAL A 1 187 ? 15.183 12.184 3.964 1.00 78.88 187 VAL A C 1
ATOM 1408 O O . VAL A 1 187 ? 14.336 12.763 4.635 1.00 78.88 187 VAL A O 1
ATOM 1411 N N . ILE A 1 188 ? 14.855 11.366 2.959 1.00 80.12 188 ILE A N 1
ATOM 1412 C CA . ILE A 1 188 ? 13.464 11.114 2.561 1.00 80.12 188 ILE A CA 1
ATOM 1413 C C . ILE A 1 188 ? 12.793 10.218 3.601 1.00 80.12 188 ILE A C 1
ATOM 1415 O O . ILE A 1 188 ? 11.727 10.552 4.108 1.00 80.12 188 ILE A O 1
ATOM 1419 N N . ARG A 1 189 ? 13.442 9.104 3.955 1.00 79.81 189 ARG A N 1
ATOM 1420 C CA . ARG A 1 189 ? 12.913 8.122 4.910 1.00 79.81 189 ARG A CA 1
ATOM 1421 C C . ARG A 1 189 ? 12.574 8.743 6.268 1.00 79.81 189 ARG A C 1
ATOM 1423 O O . ARG A 1 189 ? 11.570 8.374 6.870 1.00 79.81 189 ARG A O 1
ATOM 1430 N N . ASP A 1 190 ? 13.416 9.655 6.744 1.00 81.62 190 ASP A N 1
ATOM 1431 C CA . ASP A 1 190 ? 13.340 10.175 8.109 1.00 81.62 190 ASP A CA 1
ATOM 1432 C C . ASP A 1 190 ? 12.456 11.433 8.219 1.00 81.62 190 ASP A C 1
ATOM 1434 O O . ASP A 1 190 ? 12.026 11.759 9.324 1.00 81.62 190 ASP A O 1
ATOM 1438 N N . ASN A 1 191 ? 12.151 12.116 7.103 1.00 82.06 191 ASN A N 1
ATOM 1439 C CA . ASN A 1 191 ? 11.463 13.419 7.121 1.00 82.06 191 ASN A CA 1
ATOM 1440 C C . ASN A 1 191 ? 10.202 13.515 6.244 1.00 82.06 191 ASN A C 1
ATOM 1442 O O . ASN A 1 191 ? 9.502 14.523 6.325 1.00 82.06 191 ASN A O 1
ATOM 1446 N N . LEU A 1 192 ? 9.898 12.527 5.394 1.00 82.94 192 LEU A N 1
ATOM 1447 C CA . LEU A 1 192 ? 8.735 12.584 4.506 1.00 82.94 192 LEU A CA 1
ATOM 1448 C C . LEU A 1 192 ? 7.546 11.792 5.062 1.00 82.94 192 LEU A C 1
ATOM 1450 O O . LEU A 1 192 ? 7.662 10.610 5.382 1.00 82.94 192 LEU A O 1
ATOM 1454 N N . GLY A 1 193 ? 6.383 12.442 5.087 1.00 88.12 193 GLY A N 1
ATOM 1455 C CA . GLY A 1 193 ? 5.091 11.830 5.391 1.00 88.12 193 GLY A CA 1
ATOM 1456 C C . GLY A 1 193 ? 4.458 12.327 6.690 1.00 88.12 193 GLY A C 1
ATOM 1457 O O . GLY A 1 193 ? 5.093 13.004 7.496 1.00 88.12 193 GLY A O 1
ATOM 1458 N N . ILE A 1 194 ? 3.187 11.983 6.889 1.00 92.75 194 ILE A N 1
ATOM 1459 C CA . ILE A 1 194 ? 2.430 12.257 8.120 1.00 92.75 194 ILE A CA 1
ATOM 1460 C C . ILE A 1 194 ? 2.074 10.951 8.852 1.00 92.75 194 ILE A C 1
ATOM 1462 O O . ILE A 1 194 ? 2.063 9.886 8.226 1.00 92.75 194 ILE A O 1
ATOM 1466 N N . PRO A 1 195 ? 1.787 10.996 10.169 1.00 93.94 195 PRO A N 1
ATOM 1467 C CA . PRO A 1 195 ? 1.312 9.833 10.917 1.00 93.94 195 PRO A CA 1
ATOM 1468 C C . PRO A 1 195 ? 0.071 9.204 10.279 1.00 93.94 195 PRO A C 1
ATOM 1470 O O . PRO A 1 195 ? -0.836 9.912 9.831 1.00 93.94 195 PRO A O 1
ATOM 1473 N N . ILE A 1 196 ? 0.031 7.871 10.245 1.00 95.44 196 ILE A N 1
ATOM 1474 C CA . ILE A 1 196 ? -1.052 7.133 9.589 1.00 95.44 196 ILE A CA 1
ATOM 1475 C C . ILE A 1 196 ? -2.399 7.383 10.276 1.00 95.44 196 ILE A C 1
ATOM 1477 O O . ILE A 1 196 ? -3.419 7.491 9.607 1.00 95.44 196 ILE A O 1
ATOM 1481 N N . GLU A 1 197 ? -2.404 7.565 11.596 1.00 95.62 197 GLU A N 1
ATOM 1482 C CA . GLU A 1 197 ? -3.596 7.822 12.402 1.00 95.62 197 GLU A CA 1
ATOM 1483 C C . GLU A 1 197 ? -4.320 9.094 11.943 1.00 95.62 197 GLU A C 1
ATOM 1485 O O . GLU A 1 197 ? -5.536 9.102 11.753 1.00 95.62 197 GLU A O 1
ATOM 1490 N N . ILE A 1 198 ? -3.544 10.152 11.694 1.00 95.75 198 ILE A N 1
ATOM 1491 C CA . ILE A 1 198 ? -4.039 11.437 11.196 1.00 95.75 198 ILE A CA 1
ATOM 1492 C C . ILE A 1 198 ? -4.570 11.295 9.770 1.00 95.75 198 ILE A C 1
ATOM 1494 O O . ILE A 1 198 ? -5.643 11.807 9.448 1.00 95.75 198 ILE A O 1
ATOM 1498 N N . ALA A 1 199 ? -3.836 10.576 8.918 1.00 96.94 199 ALA A N 1
ATOM 1499 C CA . ALA A 1 199 ? -4.211 10.373 7.527 1.00 96.94 199 ALA A CA 1
ATOM 1500 C C . ALA A 1 199 ? -5.522 9.587 7.388 1.00 96.94 199 ALA A C 1
ATOM 1502 O O . ALA A 1 199 ? -6.401 10.013 6.641 1.00 96.94 199 ALA A O 1
ATOM 1503 N N . ILE A 1 200 ? -5.681 8.484 8.133 1.00 97.75 200 ILE A N 1
ATOM 1504 C CA . ILE A 1 200 ? -6.914 7.683 8.138 1.00 97.75 200 ILE A CA 1
ATOM 1505 C C . ILE A 1 200 ? -8.091 8.557 8.559 1.00 97.75 200 ILE A C 1
ATOM 1507 O O . ILE A 1 200 ? -9.088 8.609 7.843 1.00 97.75 200 ILE A O 1
ATOM 1511 N N . ALA A 1 201 ? -7.971 9.257 9.692 1.00 97.38 201 ALA A N 1
ATOM 1512 C CA . ALA A 1 201 ? -9.067 10.046 10.238 1.00 97.38 201 ALA A CA 1
ATOM 1513 C C . ALA A 1 201 ? -9.518 11.150 9.268 1.00 97.38 201 ALA A C 1
ATOM 1515 O O . ALA A 1 201 ? -10.719 11.323 9.045 1.00 97.38 201 ALA A O 1
ATOM 1516 N N . ALA A 1 202 ? -8.563 11.848 8.645 1.00 97.44 202 ALA A N 1
ATOM 1517 C CA . ALA A 1 202 ? -8.846 12.900 7.675 1.00 97.44 202 ALA A CA 1
ATOM 1518 C C . ALA A 1 202 ? -9.475 12.356 6.379 1.00 97.44 202 ALA A C 1
ATOM 1520 O O . ALA A 1 202 ? -10.419 12.950 5.857 1.00 97.44 202 ALA A O 1
ATOM 1521 N N . VAL A 1 203 ? -8.974 11.229 5.858 1.00 98.12 203 VAL A N 1
ATOM 1522 C CA . VAL A 1 203 ? -9.511 10.598 4.641 1.00 98.12 203 VAL A CA 1
ATOM 1523 C C . VAL A 1 203 ? -10.906 10.031 4.896 1.00 98.12 203 VAL A C 1
ATOM 1525 O O . VAL A 1 203 ? -11.827 10.346 4.148 1.00 98.12 203 VAL A O 1
ATOM 1528 N N . ASP A 1 204 ? -11.097 9.244 5.959 1.00 98.12 204 ASP A N 1
ATOM 1529 C CA . ASP A 1 204 ? -12.399 8.662 6.306 1.00 98.12 204 ASP A CA 1
ATOM 1530 C C . ASP A 1 204 ? -13.463 9.751 6.491 1.00 98.12 204 ASP A C 1
ATOM 1532 O O . ASP A 1 204 ? -14.544 9.654 5.909 1.00 98.12 204 ASP A O 1
ATOM 1536 N N . GLN A 1 205 ? -13.131 10.825 7.216 1.00 97.25 205 GLN A N 1
ATOM 1537 C CA . GLN A 1 205 ? -14.039 11.953 7.409 1.00 97.25 205 GLN A CA 1
ATOM 1538 C C . GLN A 1 205 ? -14.390 12.626 6.080 1.00 97.25 205 GLN A C 1
ATOM 1540 O O . GLN A 1 205 ? -15.572 12.789 5.780 1.00 97.25 205 GLN A O 1
ATOM 1545 N N . ARG A 1 206 ? -13.393 12.961 5.251 1.00 97.81 206 ARG A N 1
ATOM 1546 C CA . ARG A 1 206 ? -13.633 13.618 3.960 1.00 97.81 206 ARG A CA 1
ATOM 1547 C C . ARG A 1 206 ? -14.529 12.783 3.050 1.00 97.81 206 ARG A C 1
ATOM 1549 O O . ARG A 1 206 ? -15.477 13.304 2.470 1.00 97.81 206 ARG A O 1
ATOM 1556 N N . LEU A 1 207 ? -14.250 11.486 2.929 1.00 98.25 207 LEU A N 1
ATOM 1557 C CA . LEU A 1 207 ? -15.045 10.604 2.077 1.00 98.25 207 LEU A CA 1
ATOM 1558 C C . LEU A 1 207 ? -16.485 10.448 2.601 1.00 98.25 207 LEU A C 1
ATOM 1560 O O . LEU A 1 207 ? -17.402 10.259 1.800 1.00 98.25 207 LEU A O 1
ATOM 1564 N N . ARG A 1 208 ? -16.707 10.530 3.923 1.00 97.44 208 ARG A N 1
ATOM 1565 C CA . ARG A 1 208 ? -18.053 10.531 4.527 1.00 97.44 208 ARG A CA 1
ATOM 1566 C C . ARG A 1 208 ? -18.797 11.834 4.264 1.00 97.44 208 ARG A C 1
ATOM 1568 O O . ARG A 1 208 ? -19.953 11.773 3.862 1.00 97.44 208 ARG A O 1
ATOM 1575 N N . GLU A 1 209 ? -18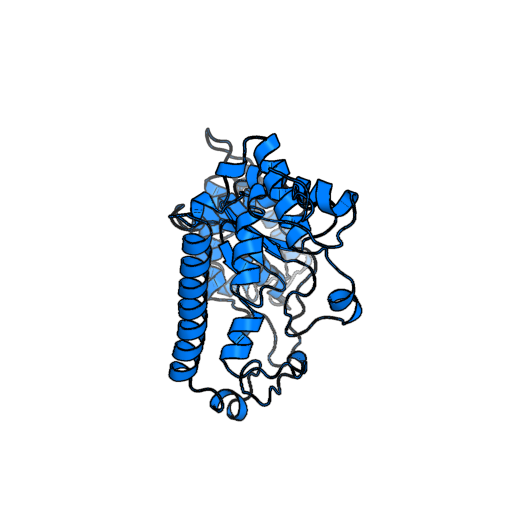.141 12.978 4.447 1.00 97.88 209 GLU A N 1
ATOM 1576 C CA . GLU A 1 209 ? -18.699 14.307 4.150 1.00 97.88 209 GLU A CA 1
ATOM 1577 C C . GLU A 1 209 ? -19.144 14.420 2.687 1.00 97.88 209 GLU A C 1
ATOM 1579 O O . GLU A 1 209 ? -20.181 15.006 2.391 1.00 97.88 209 GLU A O 1
ATOM 1584 N N . GLU A 1 210 ? -18.390 13.811 1.774 1.00 98.19 210 GLU A N 1
ATOM 1585 C CA . GLU A 1 210 ? -18.718 13.773 0.349 1.00 98.19 210 GLU A CA 1
ATOM 1586 C C . GLU A 1 210 ? -19.694 12.650 -0.049 1.00 98.19 210 GLU A C 1
ATOM 1588 O O . GLU A 1 210 ? -20.083 12.566 -1.214 1.00 98.19 210 GLU A O 1
ATOM 1593 N N . GLY A 1 211 ? -20.079 11.766 0.876 1.00 98.12 211 GLY A N 1
ATOM 1594 C CA . GLY A 1 211 ? -20.993 10.651 0.605 1.00 98.12 211 GLY A CA 1
ATOM 1595 C C . GLY A 1 211 ? -20.405 9.515 -0.245 1.00 98.12 211 GLY A C 1
ATOM 1596 O O . GLY A 1 211 ? -21.152 8.667 -0.730 1.00 98.12 211 GLY A O 1
ATOM 1597 N N . ILE A 1 212 ? -19.080 9.461 -0.419 1.00 98.25 212 ILE A N 1
ATOM 1598 C CA . ILE A 1 212 ? -18.383 8.479 -1.272 1.00 98.25 212 ILE A CA 1
ATOM 1599 C C . ILE A 1 212 ? -17.585 7.428 -0.484 1.00 98.25 212 ILE A C 1
ATOM 1601 O O . ILE A 1 212 ? -16.969 6.549 -1.080 1.00 98.25 212 ILE A O 1
ATOM 1605 N N . ARG A 1 213 ? -17.614 7.455 0.857 1.00 97.06 213 ARG A N 1
ATOM 1606 C CA . ARG A 1 213 ? -16.870 6.513 1.724 1.00 97.06 213 ARG A CA 1
ATOM 1607 C C . ARG A 1 213 ? -17.140 5.036 1.436 1.00 97.06 213 ARG A C 1
ATOM 1609 O O . ARG A 1 213 ? -16.244 4.219 1.625 1.00 97.06 213 ARG A O 1
ATOM 1616 N N . ASN A 1 214 ? -18.349 4.704 0.989 1.00 96.00 214 ASN A N 1
ATOM 1617 C CA . ASN A 1 214 ? -18.753 3.328 0.691 1.00 96.00 214 ASN A CA 1
ATOM 1618 C C . ASN A 1 214 ? -18.334 2.856 -0.713 1.00 96.00 214 ASN A C 1
ATOM 1620 O O . ASN A 1 214 ? -18.600 1.711 -1.058 1.00 96.00 214 ASN A O 1
ATOM 1624 N N . GLN A 1 215 ? -17.715 3.719 -1.527 1.00 97.56 215 GLN A N 1
ATOM 1625 C CA . GLN A 1 215 ? -17.282 3.376 -2.887 1.00 97.56 215 GLN A CA 1
ATOM 1626 C C . GLN A 1 215 ? -15.887 2.739 -2.927 1.00 97.56 215 GLN A C 1
ATOM 1628 O O . GLN A 1 215 ? -15.550 2.104 -3.919 1.00 97.56 215 GLN A O 1
ATOM 1633 N N . ALA A 1 216 ? -15.086 2.891 -1.866 1.00 97.62 216 ALA A N 1
ATOM 1634 C CA . ALA A 1 216 ? -13.741 2.333 -1.792 1.00 97.62 216 ALA A CA 1
ATOM 1635 C C . ALA A 1 216 ? -13.365 1.911 -0.368 1.00 97.62 216 ALA A C 1
ATOM 1637 O O . ALA A 1 216 ? -13.784 2.532 0.614 1.00 97.62 216 ALA A O 1
ATOM 1638 N N . SER A 1 217 ? -12.522 0.886 -0.254 1.00 98.31 217 SER A N 1
ATOM 1639 C CA . SER A 1 217 ? -11.903 0.500 1.018 1.00 98.31 217 SER A CA 1
ATOM 1640 C C . SER A 1 217 ? -10.637 1.313 1.314 1.00 98.31 217 SER A C 1
ATOM 1642 O O . SER A 1 217 ? -9.868 1.638 0.415 1.00 98.31 217 SER A O 1
ATOM 1644 N N . ILE A 1 218 ? -10.372 1.609 2.583 1.00 98.38 218 ILE A N 1
ATOM 1645 C CA . ILE A 1 218 ? -9.147 2.250 3.066 1.00 98.38 218 ILE A CA 1
ATOM 1646 C C . ILE A 1 218 ? -8.244 1.176 3.674 1.00 98.38 218 ILE A C 1
ATOM 1648 O O . ILE A 1 218 ? -8.566 0.589 4.707 1.00 98.38 218 ILE A O 1
ATOM 1652 N N . ILE A 1 219 ? -7.088 0.947 3.057 1.00 97.88 219 ILE A N 1
ATOM 1653 C CA . ILE A 1 219 ? -6.020 0.105 3.593 1.00 97.88 219 ILE A CA 1
ATOM 1654 C C . ILE A 1 219 ? -5.012 1.009 4.299 1.00 97.88 219 ILE A C 1
ATOM 1656 O O . ILE A 1 219 ? -4.405 1.875 3.672 1.00 97.88 219 ILE A O 1
ATOM 1660 N N . ALA A 1 220 ? -4.823 0.805 5.598 1.00 96.31 220 ALA A N 1
ATOM 1661 C CA . ALA A 1 220 ? -3.857 1.538 6.402 1.00 96.31 220 ALA A CA 1
ATOM 1662 C C . ALA A 1 220 ? -2.523 0.796 6.493 1.00 96.31 220 ALA A C 1
ATOM 1664 O O . ALA A 1 220 ? -2.470 -0.376 6.866 1.00 96.31 220 ALA A O 1
ATOM 1665 N N . ALA A 1 221 ? -1.435 1.496 6.204 1.00 91.06 221 ALA A N 1
ATOM 1666 C CA . ALA A 1 221 ? -0.077 0.990 6.295 1.00 91.06 221 ALA A CA 1
ATOM 1667 C C . ALA A 1 221 ? 0.865 2.033 6.902 1.00 91.06 221 ALA A C 1
ATOM 1669 O O . ALA A 1 221 ? 0.549 3.216 6.998 1.00 91.06 221 ALA A O 1
ATOM 1670 N N . GLY A 1 222 ? 2.048 1.574 7.298 1.00 84.56 222 GLY A N 1
ATOM 1671 C CA . GLY A 1 222 ? 3.040 2.396 7.983 1.00 84.56 222 GLY A CA 1
ATOM 1672 C C . GLY A 1 222 ? 2.930 2.237 9.497 1.00 84.56 222 GLY A C 1
ATOM 1673 O O . GLY A 1 222 ? 1.910 2.527 10.107 1.00 84.56 222 GLY A O 1
ATOM 1674 N N . SER A 1 223 ? 4.004 1.744 10.116 1.00 83.38 223 SER A N 1
ATOM 1675 C CA . SER A 1 223 ? 4.143 1.614 11.576 1.00 83.38 223 SER A CA 1
ATOM 1676 C C . SER A 1 223 ? 3.107 0.760 12.336 1.00 83.38 223 SER A C 1
ATOM 1678 O O . SER A 1 223 ? 3.072 0.837 13.563 1.00 83.38 223 SER A O 1
ATOM 1680 N N . ILE A 1 224 ? 2.337 -0.117 11.677 1.00 91.94 224 ILE A N 1
ATOM 1681 C CA . ILE A 1 224 ? 1.496 -1.112 12.373 1.00 91.94 224 ILE A CA 1
ATOM 1682 C C . ILE A 1 224 ? 2.391 -2.203 12.979 1.00 91.94 224 ILE A C 1
ATOM 1684 O O . ILE A 1 224 ? 2.989 -3.004 12.253 1.00 91.94 224 ILE A O 1
ATOM 1688 N N . ARG A 1 225 ? 2.530 -2.207 14.311 1.00 93.56 225 ARG A N 1
ATOM 1689 C CA . ARG A 1 225 ? 3.482 -3.076 15.037 1.00 93.56 225 ARG A CA 1
ATOM 1690 C C . ARG A 1 225 ? 2.821 -4.089 15.964 1.00 93.56 225 ARG A C 1
ATOM 1692 O O . ARG A 1 225 ? 3.510 -4.985 16.441 1.00 93.56 225 ARG A O 1
ATOM 1699 N N . SER A 1 226 ? 1.532 -3.934 16.237 1.00 96.44 226 SER A N 1
ATOM 1700 C CA . SER A 1 226 ? 0.762 -4.802 17.125 1.00 96.44 226 SER A CA 1
ATOM 1701 C C . SER A 1 226 ? -0.712 -4.835 16.723 1.00 96.44 226 SER A C 1
ATOM 1703 O O . SER A 1 226 ? -1.192 -3.966 15.987 1.00 96.44 226 SER A O 1
ATOM 1705 N N . SER A 1 227 ? -1.447 -5.795 17.277 1.00 96.19 227 SER A N 1
ATOM 1706 C CA . SER A 1 227 ? -2.912 -5.853 17.223 1.00 96.19 227 SER A CA 1
ATOM 1707 C C . SER A 1 227 ? -3.583 -4.580 17.756 1.00 96.19 227 SER A C 1
ATOM 1709 O O . SER A 1 227 ? -4.589 -4.137 17.210 1.00 96.19 227 SER A O 1
ATOM 1711 N N . ALA A 1 228 ? -2.999 -3.922 18.763 1.00 96.06 228 ALA A N 1
ATOM 1712 C CA . ALA A 1 228 ? -3.527 -2.669 19.298 1.00 96.06 228 ALA A CA 1
ATOM 1713 C C . ALA A 1 228 ? -3.405 -1.513 18.289 1.00 96.06 228 ALA A C 1
ATOM 1715 O O . ALA A 1 228 ? -4.312 -0.687 18.175 1.00 96.06 228 ALA A O 1
ATOM 1716 N N . ASP A 1 229 ? -2.297 -1.443 17.538 1.00 96.31 229 ASP A N 1
ATOM 1717 C CA . ASP A 1 229 ? -2.142 -0.492 16.426 1.00 96.31 229 ASP A CA 1
ATOM 1718 C C . ASP A 1 229 ? -3.188 -0.768 15.332 1.00 96.31 229 ASP A C 1
ATOM 1720 O O . ASP A 1 229 ? -3.814 0.169 14.834 1.00 96.31 229 ASP A O 1
ATOM 1724 N N . MET A 1 230 ? -3.452 -2.046 15.034 1.00 95.62 230 MET A N 1
ATOM 1725 C CA . MET A 1 230 ? -4.510 -2.457 14.108 1.00 95.62 230 MET A CA 1
ATOM 1726 C C . MET A 1 230 ? -5.904 -2.014 14.575 1.00 95.62 230 MET A C 1
ATOM 1728 O O . MET A 1 230 ? -6.623 -1.368 13.814 1.00 95.62 230 MET A O 1
ATOM 1732 N N . ALA A 1 231 ? -6.275 -2.299 15.826 1.00 96.88 231 ALA A N 1
ATOM 1733 C CA . ALA A 1 231 ? -7.572 -1.921 16.384 1.00 96.88 231 ALA A CA 1
ATOM 1734 C C . ALA A 1 231 ? -7.789 -0.398 16.350 1.00 96.88 231 ALA A C 1
ATOM 1736 O O . ALA A 1 231 ? -8.858 0.070 15.958 1.00 96.88 231 ALA A O 1
ATOM 1737 N N . LYS A 1 232 ? -6.754 0.389 16.686 1.00 96.81 232 LYS A N 1
ATOM 1738 C CA . LYS A 1 232 ? -6.791 1.857 16.590 1.00 96.81 232 LYS A CA 1
ATOM 1739 C C . LYS A 1 232 ? -6.983 2.333 15.149 1.00 96.81 232 LYS A C 1
ATOM 1741 O O . LYS A 1 232 ? -7.821 3.197 14.915 1.00 96.81 232 LYS A O 1
ATOM 1746 N N . ALA A 1 233 ? -6.251 1.772 14.186 1.00 97.38 233 ALA A N 1
ATOM 1747 C CA . ALA A 1 233 ? -6.389 2.143 12.776 1.00 97.38 233 ALA A CA 1
ATOM 1748 C C . ALA A 1 233 ? -7.806 1.860 12.242 1.00 97.38 233 ALA A C 1
ATOM 1750 O O . ALA A 1 233 ? -8.395 2.713 11.574 1.00 97.38 233 ALA A O 1
ATOM 1751 N N . ILE A 1 234 ? -8.381 0.703 12.590 1.00 97.62 234 ILE A N 1
ATOM 1752 C CA . ILE A 1 234 ? -9.763 0.345 12.239 1.00 97.62 234 ILE A CA 1
ATOM 1753 C C . ILE A 1 234 ? -10.743 1.333 12.883 1.00 97.62 234 ILE A C 1
ATOM 1755 O O . ILE A 1 234 ? -11.569 1.926 12.189 1.00 97.62 234 ILE A O 1
ATOM 1759 N N . ALA A 1 235 ? -10.599 1.600 14.185 1.00 97.56 235 ALA A N 1
ATOM 1760 C CA . ALA A 1 235 ? -11.434 2.561 14.908 1.00 97.56 235 ALA A CA 1
ATOM 1761 C C . ALA A 1 235 ? -11.404 3.975 14.306 1.00 97.56 235 ALA A C 1
ATOM 1763 O O . ALA A 1 235 ? -12.422 4.665 14.294 1.00 97.56 235 ALA A O 1
ATOM 1764 N N . LEU A 1 236 ? -10.267 4.394 13.746 1.00 97.88 236 LEU A N 1
ATOM 1765 C CA . LEU A 1 236 ? -10.128 5.680 13.058 1.00 97.88 236 LEU A CA 1
ATOM 1766 C C . LEU A 1 236 ? -10.783 5.711 11.668 1.00 97.88 236 LEU A C 1
ATOM 1768 O O . LEU A 1 236 ? -11.089 6.798 11.179 1.00 97.88 236 LEU A O 1
ATOM 1772 N N . GLY A 1 237 ? -11.033 4.551 11.051 1.00 97.50 237 GLY A N 1
ATOM 1773 C CA . GLY A 1 237 ? -11.751 4.443 9.778 1.00 97.50 237 GLY A CA 1
ATOM 1774 C C . GLY A 1 237 ? -11.123 3.518 8.735 1.00 97.50 237 GLY A C 1
ATOM 1775 O O . GLY A 1 237 ? -11.649 3.455 7.625 1.00 97.50 237 GLY A O 1
ATOM 1776 N N . ALA A 1 238 ? -10.030 2.809 9.038 1.00 98.12 238 ALA A N 1
ATOM 1777 C CA . ALA A 1 238 ? -9.453 1.833 8.112 1.00 98.12 238 ALA A CA 1
ATOM 1778 C C . ALA A 1 238 ? -10.354 0.591 7.962 1.00 98.12 238 ALA A C 1
ATOM 1780 O O . ALA A 1 238 ? -10.949 0.124 8.931 1.00 98.12 238 ALA A O 1
ATOM 1781 N N . ASP A 1 239 ? -10.431 0.045 6.749 1.00 97.62 239 ASP A N 1
ATOM 1782 C CA . ASP A 1 239 ? -11.102 -1.229 6.455 1.00 97.62 239 ASP A CA 1
ATOM 1783 C C . ASP A 1 239 ? -10.147 -2.416 6.612 1.00 97.62 239 ASP A C 1
ATOM 1785 O O . ASP A 1 239 ? -10.542 -3.494 7.043 1.00 97.62 239 ASP A O 1
ATOM 1789 N N . VAL A 1 240 ? -8.879 -2.210 6.252 1.00 94.69 240 VAL A N 1
ATOM 1790 C CA . VAL A 1 240 ? -7.824 -3.226 6.278 1.00 94.69 240 VAL A CA 1
ATOM 1791 C C . VAL A 1 240 ? -6.552 -2.588 6.819 1.00 94.69 240 VAL A C 1
ATOM 1793 O O . VAL A 1 240 ? -6.287 -1.412 6.569 1.00 94.69 240 VAL A O 1
ATOM 1796 N N . VAL A 1 241 ? -5.727 -3.367 7.513 1.00 93.94 241 VAL A N 1
ATOM 1797 C CA . VAL A 1 241 ? -4.362 -2.960 7.861 1.00 93.94 241 VAL A CA 1
ATOM 1798 C C . VAL A 1 241 ? -3.346 -3.808 7.109 1.00 93.94 241 VAL A C 1
ATOM 1800 O O . VAL A 1 241 ? -3.495 -5.023 6.989 1.00 93.94 241 VAL A O 1
ATOM 1803 N N . ALA A 1 242 ? -2.300 -3.174 6.595 1.00 90.62 242 ALA A N 1
ATOM 1804 C CA . ALA A 1 242 ? -1.208 -3.860 5.928 1.00 90.62 242 ALA A CA 1
ATOM 1805 C C . ALA A 1 242 ? -0.020 -4.038 6.879 1.00 90.62 242 ALA A C 1
ATOM 1807 O O . ALA A 1 242 ? 0.480 -3.082 7.477 1.00 90.62 242 ALA A O 1
ATOM 1808 N N . VAL A 1 243 ? 0.469 -5.274 6.975 1.00 86.50 243 VAL A N 1
ATOM 1809 C CA . VAL A 1 243 ? 1.562 -5.652 7.873 1.00 86.50 243 VAL A CA 1
ATOM 1810 C C . VAL A 1 243 ? 2.817 -5.956 7.058 1.00 86.50 243 VAL A C 1
ATOM 1812 O O . VAL A 1 243 ? 2.879 -6.947 6.339 1.00 86.50 243 VAL A O 1
ATOM 1815 N N . GLY A 1 244 ? 3.823 -5.086 7.169 1.00 86.38 244 GLY A N 1
ATOM 1816 C CA . GLY A 1 244 ? 5.116 -5.236 6.490 1.00 86.38 244 GLY A CA 1
ATOM 1817 C C . GLY A 1 244 ? 6.230 -5.632 7.456 1.00 86.38 244 GLY A C 1
ATOM 1818 O O . GLY A 1 244 ? 6.561 -6.804 7.612 1.00 86.38 244 GLY A O 1
ATOM 1819 N N . THR A 1 245 ? 6.811 -4.646 8.145 1.00 88.38 245 THR A N 1
ATOM 1820 C CA . THR A 1 245 ? 7.972 -4.852 9.029 1.00 88.38 245 THR A CA 1
ATOM 1821 C C . THR A 1 245 ? 7.722 -5.884 10.130 1.00 88.38 245 THR A C 1
ATOM 1823 O O . THR A 1 245 ? 8.614 -6.679 10.402 1.00 88.38 245 THR A O 1
ATOM 1826 N N . ALA A 1 246 ? 6.531 -5.925 10.738 1.00 90.94 246 ALA A N 1
ATOM 1827 C CA . ALA A 1 246 ? 6.224 -6.932 11.759 1.00 90.94 246 ALA A CA 1
ATOM 1828 C C . ALA A 1 246 ? 6.230 -8.363 11.186 1.00 90.94 246 ALA A C 1
ATOM 1830 O O . ALA A 1 246 ? 6.745 -9.274 11.832 1.00 90.94 246 ALA A O 1
ATOM 1831 N N . ALA A 1 247 ? 5.782 -8.553 9.939 1.00 88.56 247 ALA A N 1
ATOM 1832 C CA . ALA A 1 247 ? 5.907 -9.836 9.251 1.00 88.56 247 ALA A CA 1
ATOM 1833 C C . ALA A 1 247 ? 7.387 -10.196 9.018 1.00 88.56 247 ALA A C 1
ATOM 1835 O O . ALA A 1 247 ? 7.798 -11.315 9.315 1.00 88.56 247 ALA A O 1
ATOM 1836 N N . LEU A 1 248 ? 8.228 -9.237 8.608 1.00 89.75 248 LEU A N 1
ATOM 1837 C CA . LEU A 1 248 ? 9.677 -9.465 8.479 1.00 89.75 248 LEU A CA 1
ATOM 1838 C C . LEU A 1 248 ? 10.343 -9.806 9.822 1.00 89.75 248 LEU A C 1
ATOM 1840 O O . LEU A 1 248 ? 11.238 -10.648 9.865 1.00 89.75 248 LEU A O 1
ATOM 1844 N N . LEU A 1 249 ? 9.923 -9.175 10.922 1.00 93.25 249 LEU A N 1
ATOM 1845 C CA . LEU A 1 249 ? 10.390 -9.511 12.273 1.00 93.25 249 LEU A CA 1
ATOM 1846 C C . LEU A 1 249 ? 10.011 -10.947 12.644 1.00 93.25 249 LEU A C 1
ATOM 1848 O O . LEU A 1 249 ? 10.847 -11.674 13.178 1.00 93.25 249 LEU A O 1
ATOM 1852 N N . SER A 1 250 ? 8.794 -11.387 12.305 1.00 90.38 250 SER A N 1
ATOM 1853 C CA . SER A 1 250 ? 8.378 -12.774 12.540 1.00 90.38 250 SER A CA 1
ATOM 1854 C C . SER A 1 250 ? 9.256 -13.784 11.793 1.00 90.38 250 SER A C 1
ATOM 1856 O O . SER A 1 250 ? 9.513 -14.851 12.338 1.00 90.38 250 SER A O 1
ATOM 1858 N N . LEU A 1 251 ? 9.801 -13.418 10.626 1.00 89.19 251 LEU A N 1
ATOM 1859 C CA . LEU A 1 251 ? 10.753 -14.225 9.847 1.00 89.19 251 LEU A CA 1
ATOM 1860 C C . LEU A 1 251 ? 12.186 -14.226 10.412 1.00 89.19 251 LEU A C 1
ATOM 1862 O O . LEU A 1 251 ? 13.029 -14.970 9.922 1.00 89.19 251 LEU A O 1
ATOM 1866 N N . GLY A 1 252 ? 12.482 -13.405 11.425 1.00 90.69 252 GLY A N 1
ATOM 1867 C CA . GLY A 1 252 ? 13.815 -13.292 12.027 1.00 90.69 252 GLY A CA 1
ATOM 1868 C C . GLY A 1 252 ? 14.591 -12.031 11.641 1.00 90.69 252 GLY A C 1
ATOM 1869 O O . GLY A 1 252 ? 15.792 -11.949 11.894 1.00 90.69 252 GLY A O 1
ATOM 1870 N N . CYS A 1 253 ? 13.945 -11.019 11.047 1.00 92.75 253 CYS A N 1
ATOM 1871 C CA . CYS A 1 253 ? 14.590 -9.723 10.843 1.00 92.75 253 CYS A CA 1
ATOM 1872 C C . CYS A 1 253 ? 14.999 -9.125 12.195 1.00 92.75 253 CYS A C 1
ATOM 1874 O O . CYS A 1 253 ? 14.184 -9.025 13.105 1.00 92.75 253 CYS A O 1
ATOM 1876 N N . THR A 1 254 ? 16.241 -8.657 12.316 1.00 93.69 254 THR A N 1
ATOM 1877 C CA . THR A 1 254 ? 16.732 -7.987 13.536 1.00 93.69 254 THR A CA 1
ATOM 1878 C C . THR A 1 254 ? 16.877 -6.476 13.372 1.00 93.69 254 THR A C 1
ATOM 1880 O O . THR A 1 254 ? 17.616 -5.845 14.123 1.00 93.69 254 THR A O 1
ATOM 1883 N N . LEU A 1 255 ? 16.251 -5.896 12.341 1.00 92.50 255 LEU A N 1
ATOM 1884 C CA . LEU A 1 255 ? 16.329 -4.466 12.014 1.00 92.50 255 LEU A CA 1
ATOM 1885 C C . LEU A 1 255 ? 17.772 -3.939 11.909 1.00 92.50 255 LEU A C 1
ATOM 1887 O O . LEU A 1 255 ? 18.081 -2.841 12.360 1.00 92.50 255 LEU A O 1
ATOM 1891 N N . CYS A 1 256 ? 18.668 -4.697 11.267 1.00 91.56 256 CYS A N 1
ATOM 1892 C CA . CYS A 1 256 ? 20.062 -4.275 11.076 1.00 91.56 256 CYS A CA 1
ATOM 1893 C C . CYS A 1 256 ? 20.233 -3.103 10.087 1.00 91.56 256 CYS A C 1
ATOM 1895 O O . CYS A 1 256 ? 21.330 -2.564 9.980 1.00 91.56 256 CYS A O 1
ATOM 1897 N N . GLN A 1 257 ? 19.171 -2.736 9.351 1.00 88.25 257 GLN A N 1
ATOM 1898 C CA . GLN A 1 257 ? 19.112 -1.616 8.397 1.00 88.25 257 GLN A CA 1
ATOM 1899 C C . GLN A 1 257 ? 20.189 -1.645 7.297 1.00 88.25 257 GLN A C 1
ATOM 1901 O O . GLN A 1 257 ? 20.592 -0.606 6.782 1.00 88.25 257 GLN A O 1
ATOM 1906 N N . LYS A 1 258 ? 20.635 -2.842 6.898 1.00 86.50 258 LYS A N 1
ATOM 1907 C CA . LYS A 1 258 ? 21.603 -3.052 5.803 1.00 86.50 258 LYS A CA 1
ATOM 1908 C C . LYS A 1 258 ? 20.979 -3.667 4.549 1.00 86.50 258 LYS A C 1
ATOM 1910 O O . LYS A 1 258 ? 21.702 -4.195 3.710 1.00 86.50 258 LYS A O 1
ATOM 1915 N N . CYS A 1 259 ? 19.654 -3.618 4.410 1.00 86.94 259 CYS A N 1
ATOM 1916 C CA . CYS A 1 259 ? 18.924 -4.254 3.306 1.00 86.94 259 CYS A CA 1
ATOM 1917 C C . CYS A 1 259 ? 19.460 -3.833 1.925 1.00 86.94 259 CYS A C 1
ATOM 1919 O O . CYS A 1 259 ? 19.687 -4.686 1.075 1.00 86.94 259 CYS A O 1
ATOM 1921 N N . TYR A 1 260 ? 19.768 -2.545 1.744 1.00 83.81 260 TYR A N 1
ATOM 1922 C CA . TYR A 1 260 ? 20.292 -1.971 0.497 1.00 83.81 260 TYR A CA 1
ATOM 1923 C C . TYR A 1 260 ? 21.644 -2.548 0.048 1.00 83.81 260 TYR A C 1
ATOM 1925 O O . TYR A 1 260 ? 22.032 -2.377 -1.099 1.00 83.81 260 TYR A O 1
ATOM 1933 N N . THR A 1 261 ? 22.379 -3.225 0.935 1.00 86.62 261 THR A N 1
ATOM 1934 C CA . THR A 1 261 ? 23.677 -3.837 0.597 1.00 86.62 261 THR A CA 1
ATOM 1935 C C . THR A 1 261 ? 23.537 -5.147 -0.171 1.00 86.62 261 THR A C 1
ATOM 1937 O O . THR A 1 261 ? 24.534 -5.673 -0.661 1.00 86.62 261 THR A O 1
ATOM 1940 N N . GLY A 1 262 ? 22.334 -5.731 -0.186 1.00 82.81 262 GLY A N 1
ATOM 1941 C CA . GLY A 1 262 ? 22.097 -7.079 -0.691 1.00 82.81 262 GLY A CA 1
ATOM 1942 C C . GLY A 1 262 ? 22.751 -8.185 0.145 1.00 82.81 262 GLY A C 1
ATOM 1943 O O . GLY A 1 262 ? 22.710 -9.338 -0.264 1.00 82.81 262 GLY A O 1
ATOM 1944 N N . ARG A 1 263 ? 23.338 -7.881 1.315 1.00 87.88 263 ARG A N 1
ATOM 1945 C CA . ARG A 1 263 ? 24.040 -8.843 2.191 1.00 87.88 263 ARG A CA 1
ATOM 1946 C C . ARG A 1 263 ? 23.334 -9.027 3.532 1.00 87.88 263 ARG A C 1
ATOM 1948 O O . ARG A 1 263 ? 23.929 -8.880 4.600 1.00 87.88 263 ARG A O 1
ATOM 1955 N N . CYS A 1 264 ? 22.033 -9.294 3.493 1.00 88.88 264 CYS A N 1
ATOM 1956 C CA . CYS A 1 264 ? 21.257 -9.539 4.702 1.00 88.88 264 CYS A CA 1
ATOM 1957 C C . CYS A 1 264 ? 21.747 -10.808 5.417 1.00 88.88 264 CYS A C 1
ATOM 1959 O O . CYS A 1 264 ? 21.570 -11.914 4.911 1.00 88.88 264 CYS A O 1
ATOM 1961 N N . SER A 1 265 ? 22.303 -10.665 6.626 1.00 91.00 265 SER A N 1
ATOM 1962 C CA . SER A 1 265 ? 22.790 -11.798 7.431 1.00 91.00 265 SER A CA 1
ATOM 1963 C C . SER A 1 265 ? 21.709 -12.828 7.768 1.00 91.00 265 SER A C 1
ATOM 1965 O O . SER A 1 265 ? 22.037 -13.953 8.133 1.00 91.00 265 SER A O 1
ATOM 1967 N N . TRP A 1 266 ? 20.438 -12.455 7.648 1.00 90.44 266 TRP A N 1
ATOM 1968 C CA . TRP A 1 266 ? 19.295 -13.307 7.965 1.00 90.44 266 TRP A CA 1
ATOM 1969 C C . TRP A 1 266 ? 18.641 -13.918 6.729 1.00 90.44 266 TRP A C 1
ATOM 1971 O O . TRP A 1 266 ? 17.635 -14.587 6.873 1.00 90.44 266 TRP A O 1
ATOM 1981 N N . GLY A 1 267 ? 19.168 -13.673 5.524 1.00 87.44 267 GLY A N 1
ATOM 1982 C CA . GLY A 1 267 ? 18.633 -14.259 4.291 1.00 87.44 267 GLY A CA 1
ATOM 1983 C C . GLY A 1 267 ? 17.345 -13.623 3.756 1.00 87.44 267 GLY A C 1
ATOM 1984 O O . GLY A 1 267 ? 16.831 -14.086 2.749 1.00 87.44 267 GLY A O 1
ATOM 1985 N N . ILE A 1 268 ? 16.825 -12.560 4.391 1.00 86.00 268 ILE A N 1
ATOM 1986 C CA . ILE A 1 268 ? 15.507 -11.977 4.055 1.00 86.00 268 ILE A CA 1
ATOM 1987 C C . ILE A 1 268 ? 15.586 -11.059 2.827 1.00 86.00 268 ILE A C 1
ATOM 1989 O O . ILE A 1 268 ? 14.768 -11.135 1.919 1.00 86.00 268 ILE A O 1
ATOM 1993 N N . THR A 1 269 ? 16.558 -10.146 2.814 1.00 85.06 269 THR A N 1
ATOM 1994 C CA . THR A 1 269 ? 16.702 -9.083 1.803 1.00 85.06 269 THR A CA 1
ATOM 1995 C C . THR A 1 269 ? 18.033 -9.231 1.068 1.00 85.06 269 THR A C 1
ATOM 1997 O O . THR A 1 269 ? 18.937 -8.404 1.185 1.00 85.06 269 THR A O 1
ATOM 2000 N N . THR A 1 270 ? 18.196 -10.351 0.365 1.00 83.44 270 THR A N 1
ATOM 2001 C CA . THR A 1 270 ? 19.418 -10.709 -0.370 1.00 83.44 270 THR A CA 1
ATOM 2002 C C . THR A 1 270 ? 19.089 -11.584 -1.577 1.00 83.44 270 THR A C 1
ATOM 2004 O O . THR A 1 270 ? 18.078 -12.277 -1.577 1.00 83.44 270 THR A O 1
ATOM 2007 N N . GLN A 1 271 ? 19.947 -11.528 -2.594 1.00 79.88 271 GLN A N 1
ATOM 2008 C CA . GLN A 1 271 ? 19.922 -12.416 -3.761 1.00 79.88 271 GLN A CA 1
ATOM 2009 C C . GLN A 1 271 ? 21.141 -13.361 -3.779 1.00 79.88 271 GLN A C 1
ATOM 2011 O O . GLN A 1 271 ? 21.338 -14.089 -4.744 1.00 79.88 271 GLN A O 1
ATOM 2016 N N . ASP A 1 272 ? 21.979 -13.335 -2.733 1.00 84.25 272 ASP A N 1
ATOM 2017 C CA . ASP A 1 272 ? 23.121 -14.240 -2.583 1.00 84.25 272 ASP A CA 1
ATOM 2018 C C . ASP A 1 272 ? 22.614 -15.654 -2.229 1.00 84.25 272 ASP A C 1
ATOM 2020 O O . ASP A 1 272 ? 22.018 -15.816 -1.156 1.00 84.25 272 ASP A O 1
ATOM 2024 N N . PRO A 1 273 ? 22.861 -16.677 -3.074 1.00 86.12 273 PRO A N 1
ATOM 2025 C CA . PRO A 1 273 ? 22.361 -18.034 -2.855 1.00 86.12 273 PRO A CA 1
ATOM 2026 C C . PRO A 1 273 ? 22.796 -18.675 -1.532 1.00 86.12 273 PRO A C 1
ATOM 2028 O O . PRO A 1 273 ? 22.093 -19.542 -1.014 1.00 86.12 273 PRO A O 1
ATOM 2031 N N . GLU A 1 274 ? 23.943 -18.285 -0.969 1.00 92.62 274 GLU A N 1
ATOM 2032 C CA . GLU A 1 274 ? 24.402 -18.796 0.328 1.00 92.62 274 GLU A CA 1
ATOM 2033 C C . GLU A 1 274 ? 23.624 -18.163 1.486 1.00 92.62 274 GLU A C 1
ATOM 2035 O O . GLU A 1 274 ? 23.354 -18.809 2.502 1.00 92.62 274 GLU A O 1
ATOM 2040 N N . LEU A 1 275 ? 23.241 -16.891 1.347 1.00 90.12 275 LEU A N 1
ATOM 2041 C CA . LEU A 1 275 ? 22.483 -16.178 2.371 1.00 90.12 275 LEU A CA 1
ATOM 2042 C C . LEU A 1 275 ? 20.994 -16.523 2.324 1.00 90.12 275 LEU A C 1
ATOM 2044 O O . LEU A 1 275 ? 20.391 -16.669 3.386 1.00 90.12 275 LEU A O 1
ATOM 2048 N N . THR A 1 276 ? 20.399 -16.694 1.139 1.00 85.69 276 THR A N 1
ATOM 2049 C CA . THR A 1 276 ? 18.970 -17.039 1.003 1.00 85.69 276 THR A CA 1
ATOM 2050 C C . THR A 1 276 ? 18.632 -18.381 1.652 1.00 85.69 276 THR A C 1
ATOM 2052 O O . THR A 1 276 ? 17.548 -18.531 2.206 1.00 85.69 276 THR A O 1
ATOM 2055 N N . ARG A 1 277 ? 19.574 -19.338 1.680 1.00 89.69 277 ARG A N 1
ATOM 2056 C CA . ARG A 1 277 ? 19.405 -20.645 2.352 1.00 89.69 277 ARG A CA 1
ATOM 2057 C C . ARG A 1 277 ? 19.242 -20.559 3.871 1.00 89.69 277 ARG A C 1
ATOM 2059 O O . ARG A 1 277 ? 18.900 -21.557 4.496 1.00 89.69 277 ARG A O 1
ATOM 2066 N N . ARG A 1 278 ? 19.494 -19.397 4.484 1.00 90.38 278 ARG A N 1
ATOM 2067 C CA . ARG A 1 278 ? 19.339 -19.198 5.937 1.00 90.38 278 ARG A CA 1
ATOM 2068 C C . ARG A 1 278 ? 17.881 -19.158 6.386 1.00 90.38 278 ARG A C 1
ATOM 2070 O O . ARG A 1 278 ? 17.633 -19.268 7.583 1.00 90.38 278 ARG A O 1
ATOM 2077 N N . ILE A 1 279 ? 16.942 -18.996 5.455 1.00 85.31 279 ILE A N 1
ATOM 2078 C CA . ILE A 1 279 ? 15.509 -19.040 5.733 1.00 85.31 279 ILE A CA 1
ATOM 2079 C C . ILE A 1 279 ? 14.937 -20.277 5.070 1.00 85.31 279 ILE A C 1
ATOM 2081 O O . ILE A 1 279 ? 14.983 -20.409 3.849 1.00 85.31 279 ILE A O 1
ATOM 2085 N N . ASP A 1 280 ? 14.344 -21.145 5.880 1.00 87.62 280 ASP A N 1
ATOM 2086 C CA . ASP A 1 280 ? 13.456 -22.175 5.368 1.00 87.62 280 ASP A CA 1
ATOM 2087 C C . ASP A 1 280 ? 12.090 -21.540 5.023 1.00 87.62 280 ASP A C 1
ATOM 2089 O O . ASP A 1 280 ? 11.455 -20.952 5.908 1.00 87.62 280 ASP A O 1
ATOM 2093 N N . PRO A 1 281 ? 11.625 -21.597 3.758 1.00 81.75 281 PRO A N 1
ATOM 2094 C CA . PRO A 1 281 ? 10.381 -20.943 3.355 1.00 81.75 281 PRO A CA 1
ATOM 2095 C C . PRO A 1 281 ? 9.128 -21.501 4.038 1.00 81.75 281 PRO A C 1
ATOM 2097 O O . PRO A 1 281 ? 8.187 -20.743 4.265 1.00 81.75 281 PRO A O 1
ATOM 2100 N N . VAL A 1 282 ? 9.105 -22.798 4.371 1.00 83.81 282 VAL A N 1
ATOM 2101 C CA . VAL A 1 282 ? 7.950 -23.447 5.013 1.00 83.81 282 VAL A CA 1
ATOM 2102 C C . VAL A 1 282 ? 7.829 -22.951 6.449 1.00 83.81 282 VAL A C 1
ATOM 2104 O O . VAL A 1 282 ? 6.790 -22.428 6.846 1.00 83.81 282 VAL A O 1
ATOM 2107 N N . TRP A 1 283 ? 8.932 -22.991 7.190 1.00 88.62 283 TRP A N 1
ATOM 2108 C CA . TRP A 1 283 ? 9.020 -22.460 8.544 1.00 88.62 283 TRP A CA 1
ATOM 2109 C C . TRP A 1 283 ? 8.752 -20.950 8.597 1.00 88.62 283 TRP A C 1
ATOM 2111 O O . TRP A 1 283 ? 8.063 -20.455 9.490 1.00 88.62 283 TRP A O 1
ATOM 2121 N N . GLY A 1 284 ? 9.267 -20.197 7.621 1.00 87.81 284 GLY A N 1
ATOM 2122 C CA . GLY A 1 284 ? 8.993 -18.769 7.492 1.00 87.81 284 GLY A CA 1
ATOM 2123 C C . GLY A 1 284 ? 7.501 -18.480 7.299 1.00 87.81 284 GLY A C 1
ATOM 2124 O O . GLY A 1 284 ? 6.946 -17.618 7.986 1.00 87.81 284 GLY A O 1
ATOM 2125 N N . ALA A 1 285 ? 6.836 -19.228 6.415 1.00 83.38 285 ALA A N 1
ATOM 2126 C CA . ALA A 1 285 ? 5.401 -19.099 6.179 1.00 83.38 285 ALA A CA 1
ATOM 2127 C C . ALA A 1 285 ? 4.579 -19.397 7.444 1.00 83.38 285 ALA A C 1
ATOM 2129 O O . ALA A 1 285 ? 3.693 -18.611 7.786 1.00 83.38 285 ALA A O 1
ATOM 2130 N N . GLU A 1 286 ? 4.913 -20.462 8.181 1.00 90.69 286 GLU A N 1
ATOM 2131 C CA . GLU A 1 286 ? 4.265 -20.797 9.457 1.00 90.69 286 GLU A CA 1
ATOM 2132 C C . GLU A 1 286 ? 4.385 -19.657 10.479 1.00 90.69 286 GLU A C 1
ATOM 2134 O O . GLU A 1 286 ? 3.408 -19.298 11.133 1.00 90.69 286 GLU A O 1
ATOM 2139 N N . ARG A 1 287 ? 5.556 -19.022 10.597 1.00 93.06 287 ARG A N 1
ATOM 2140 C CA . ARG A 1 287 ? 5.760 -17.916 11.548 1.00 93.06 287 ARG A CA 1
ATOM 2141 C C . ARG A 1 287 ? 4.961 -16.668 11.205 1.00 93.06 287 ARG A C 1
ATOM 2143 O O . ARG A 1 287 ? 4.413 -16.035 12.109 1.00 93.06 287 ARG A O 1
ATOM 2150 N N . VAL A 1 288 ? 4.880 -16.324 9.923 1.00 88.38 288 VAL A N 1
ATOM 2151 C CA . VAL A 1 288 ? 4.050 -15.202 9.465 1.00 88.38 288 VAL A CA 1
ATOM 2152 C C . VAL A 1 288 ? 2.570 -15.513 9.693 1.00 88.38 288 VAL A C 1
ATOM 2154 O O . VAL A 1 288 ? 1.845 -14.656 10.194 1.00 88.38 288 VAL A O 1
ATOM 2157 N N . ALA A 1 289 ? 2.127 -16.740 9.397 1.00 88.81 289 ALA A N 1
ATOM 2158 C CA . ALA A 1 289 ? 0.755 -17.172 9.655 1.00 88.81 289 ALA A CA 1
ATOM 2159 C C . ALA A 1 289 ? 0.406 -17.092 11.149 1.00 88.81 289 ALA A C 1
ATOM 2161 O O . ALA A 1 289 ? -0.629 -16.529 11.501 1.00 88.81 289 ALA A O 1
ATOM 2162 N N . ASN A 1 290 ? 1.300 -17.559 12.026 1.00 94.81 290 ASN A N 1
ATOM 2163 C CA . ASN A 1 290 ? 1.122 -17.487 13.476 1.00 94.81 290 ASN A CA 1
ATOM 2164 C C . ASN A 1 290 ? 1.010 -16.041 13.976 1.00 94.81 290 ASN A C 1
ATOM 2166 O O . ASN A 1 290 ? 0.173 -15.766 14.830 1.00 94.81 290 ASN A O 1
ATOM 2170 N N . LEU A 1 291 ? 1.805 -15.105 13.438 1.00 93.06 291 LEU A N 1
ATOM 2171 C CA . LEU A 1 291 ? 1.686 -13.682 13.780 1.00 93.06 291 LEU A CA 1
ATOM 2172 C C . LEU A 1 291 ? 0.287 -13.147 13.442 1.00 93.06 291 LEU A C 1
ATOM 2174 O O . LEU A 1 291 ? -0.346 -12.508 14.279 1.00 93.06 291 LEU A O 1
ATOM 2178 N N . VAL A 1 292 ? -0.188 -13.406 12.221 1.00 89.44 292 VAL A N 1
ATOM 2179 C CA . VAL A 1 292 ? -1.494 -12.918 11.756 1.00 89.44 292 VAL A CA 1
ATOM 2180 C C . VAL A 1 292 ? -2.633 -13.542 12.565 1.00 89.44 292 VAL A C 1
ATOM 2182 O O . VAL A 1 292 ? -3.541 -12.826 12.977 1.00 89.44 292 VAL A O 1
ATOM 2185 N N . GLN A 1 293 ? -2.568 -14.847 12.845 1.00 94.19 293 GLN A N 1
ATOM 2186 C CA . GLN A 1 293 ? -3.564 -15.544 13.666 1.00 94.19 293 GLN A CA 1
ATOM 2187 C C . GLN A 1 293 ? -3.575 -15.040 15.113 1.00 94.19 293 GLN A C 1
ATOM 2189 O O . GLN A 1 293 ? -4.646 -14.803 15.663 1.00 94.19 293 GLN A O 1
ATOM 2194 N N . ALA A 1 294 ? -2.402 -14.814 15.712 1.00 97.25 294 ALA A N 1
ATOM 2195 C CA . ALA A 1 294 ? -2.302 -14.258 17.058 1.00 97.25 294 ALA A CA 1
ATOM 2196 C C . ALA A 1 294 ? -2.915 -12.854 17.129 1.00 97.25 294 ALA A C 1
ATOM 2198 O O . ALA A 1 294 ? -3.695 -12.567 18.029 1.00 97.25 294 ALA A O 1
ATOM 2199 N N . TRP A 1 295 ? -2.631 -11.992 16.150 1.00 96.00 295 TRP A N 1
ATOM 2200 C CA . TRP A 1 295 ? -3.225 -10.654 16.107 1.00 96.00 295 TRP A CA 1
ATOM 2201 C C . TRP A 1 295 ? -4.731 -10.672 15.855 1.00 96.00 295 TRP A C 1
ATOM 2203 O O . TRP A 1 295 ? -5.426 -9.792 16.357 1.00 96.00 295 TRP A O 1
ATOM 2213 N N . ALA A 1 296 ? -5.235 -11.643 15.090 1.00 92.94 296 ALA A N 1
ATOM 2214 C CA . ALA A 1 296 ? -6.669 -11.834 14.911 1.00 92.94 296 ALA A CA 1
ATOM 2215 C C . ALA A 1 296 ? -7.342 -12.221 16.238 1.00 92.94 296 ALA A C 1
ATOM 2217 O O . ALA A 1 296 ? -8.314 -11.578 16.623 1.00 92.94 296 ALA A O 1
ATOM 2218 N N . ALA A 1 297 ? -6.775 -13.179 16.978 1.00 96.88 297 ALA A N 1
ATOM 2219 C CA . ALA A 1 297 ? -7.276 -13.567 18.297 1.00 96.88 297 ALA A CA 1
ATOM 2220 C C . ALA A 1 297 ? -7.221 -12.402 19.305 1.00 96.88 297 ALA A C 1
ATOM 2222 O O . ALA A 1 297 ? -8.204 -12.121 19.983 1.00 96.88 297 ALA A O 1
ATOM 2223 N N . GLU A 1 298 ? -6.114 -11.653 19.350 1.00 97.88 298 GLU A N 1
ATOM 2224 C CA . GLU A 1 298 ? -5.995 -10.457 20.198 1.00 97.88 298 GLU A CA 1
ATOM 2225 C C . GLU A 1 298 ? -7.025 -9.377 19.818 1.00 97.88 298 GLU A C 1
ATOM 2227 O O . GLU A 1 298 ? -7.561 -8.689 20.687 1.00 97.88 298 GLU A O 1
ATOM 2232 N N . LEU A 1 299 ? -7.332 -9.216 18.525 1.00 95.00 299 LEU A N 1
ATOM 2233 C CA . LEU A 1 299 ? -8.381 -8.300 18.078 1.00 95.00 299 LEU A CA 1
ATOM 2234 C C . LEU A 1 299 ? -9.766 -8.772 18.533 1.00 95.00 299 LEU A C 1
ATOM 2236 O O . LEU A 1 299 ? -10.543 -7.947 19.007 1.00 95.00 299 LEU A O 1
ATOM 2240 N N . GLU A 1 300 ? -10.076 -10.064 18.422 1.00 95.56 300 GLU A N 1
ATOM 2241 C CA . GLU A 1 300 ? -11.330 -10.643 18.923 1.00 95.56 300 GLU A CA 1
ATOM 2242 C C . GLU A 1 300 ? -11.490 -10.425 20.433 1.00 95.56 300 GLU A C 1
ATOM 2244 O O . GLU A 1 300 ? -12.560 -10.009 20.881 1.00 95.56 300 GLU A O 1
ATOM 2249 N N . GLU A 1 301 ? -10.421 -10.604 21.214 1.00 97.25 301 GLU A N 1
ATOM 2250 C CA . GLU A 1 301 ? -10.417 -10.309 22.651 1.00 97.25 301 GLU A CA 1
ATOM 2251 C C . GLU A 1 301 ? -10.703 -8.827 22.933 1.00 97.25 301 GLU A C 1
ATOM 2253 O O . GLU A 1 301 ? -11.541 -8.503 23.779 1.00 97.25 301 GLU A O 1
ATOM 2258 N N . MET A 1 302 ? -10.060 -7.911 22.199 1.00 96.31 302 MET A N 1
ATOM 2259 C CA . MET A 1 302 ? -10.315 -6.471 22.327 1.00 96.31 302 MET A CA 1
ATOM 2260 C C . MET A 1 302 ? -11.755 -6.107 21.948 1.00 96.31 302 MET A C 1
ATOM 2262 O O . MET A 1 302 ? -12.391 -5.310 22.641 1.00 96.31 302 MET A O 1
ATOM 2266 N N . LEU A 1 303 ? -12.285 -6.681 20.866 1.00 95.56 303 LEU A N 1
ATOM 2267 C CA . LEU A 1 303 ? -13.673 -6.486 20.443 1.00 95.56 303 LEU A CA 1
ATOM 2268 C C . LEU A 1 303 ? -14.644 -6.990 21.519 1.00 95.56 303 LEU A C 1
ATOM 2270 O O . LEU A 1 303 ? -15.541 -6.244 21.921 1.00 95.56 303 LEU A O 1
ATOM 2274 N N . GLY A 1 304 ? -14.411 -8.188 22.061 1.00 95.81 304 GLY A N 1
ATOM 2275 C CA . GLY A 1 304 ? -15.191 -8.762 23.156 1.00 95.81 304 GLY A CA 1
ATOM 2276 C C . GLY A 1 304 ? -15.170 -7.891 24.414 1.00 95.81 304 GLY A C 1
ATOM 2277 O O . GLY A 1 304 ? -16.224 -7.604 24.983 1.00 95.81 304 GLY A O 1
ATOM 2278 N N . ALA A 1 305 ? -13.999 -7.374 24.799 1.00 94.50 305 ALA A N 1
ATOM 2279 C CA . ALA A 1 305 ? -13.856 -6.453 25.929 1.00 94.50 305 ALA A CA 1
ATOM 2280 C C . ALA A 1 305 ? -14.616 -5.126 25.726 1.00 94.50 305 ALA A C 1
ATOM 2282 O O . ALA A 1 305 ? -15.073 -4.515 26.691 1.00 94.50 305 ALA A O 1
ATOM 2283 N N . MET A 1 306 ? -14.788 -4.689 24.475 1.00 93.94 306 MET A N 1
ATOM 2284 C CA . MET A 1 306 ? -15.577 -3.507 24.109 1.00 93.94 306 MET A CA 1
ATOM 2285 C C . MET A 1 306 ? -17.079 -3.795 23.925 1.00 93.94 306 MET A C 1
ATOM 2287 O O . MET A 1 306 ? -17.842 -2.864 23.635 1.00 93.94 306 MET A O 1
ATOM 2291 N N . GLY A 1 307 ? -17.512 -5.055 24.050 1.00 94.50 307 GLY A N 1
ATOM 2292 C CA . GLY A 1 307 ? -18.882 -5.481 23.753 1.00 94.50 307 GLY A CA 1
ATOM 2293 C C . GLY A 1 307 ? -19.240 -5.365 22.267 1.00 94.50 307 GLY A C 1
ATOM 2294 O O . GLY A 1 307 ? -20.371 -5.020 21.929 1.00 94.50 307 GLY A O 1
ATOM 2295 N N . VAL A 1 308 ? -18.266 -5.574 21.378 1.00 94.50 308 VAL A N 1
ATOM 2296 C CA . VAL A 1 308 ? -18.414 -5.482 19.922 1.00 94.50 308 VAL A CA 1
ATOM 2297 C C . VAL A 1 308 ? -18.325 -6.873 19.307 1.00 94.50 308 VAL A C 1
ATOM 2299 O O . VAL A 1 308 ? -17.354 -7.585 19.524 1.00 94.50 308 VAL A O 1
ATOM 2302 N N . ASN A 1 309 ? -19.314 -7.239 18.489 1.00 91.88 309 ASN A N 1
ATOM 2303 C CA . ASN A 1 309 ? -19.418 -8.589 17.917 1.00 91.88 309 ASN A CA 1
ATOM 2304 C C . ASN A 1 309 ? -18.913 -8.699 16.468 1.00 91.88 309 ASN A C 1
ATOM 2306 O O . ASN A 1 309 ? -18.966 -9.778 15.888 1.00 91.88 309 ASN A O 1
ATOM 2310 N N . ALA A 1 310 ? -18.487 -7.591 15.857 1.00 92.12 310 ALA A N 1
ATOM 2311 C CA . ALA A 1 310 ? -18.039 -7.550 14.467 1.00 92.12 310 ALA A CA 1
ATOM 2312 C C . ALA A 1 310 ? -17.012 -6.431 14.266 1.00 92.12 310 ALA A C 1
ATOM 2314 O O . ALA A 1 310 ? -17.216 -5.310 14.742 1.00 92.12 310 ALA A O 1
ATOM 2315 N N . VAL A 1 311 ? -15.933 -6.705 13.532 1.00 92.75 311 VAL A N 1
ATOM 2316 C CA . VAL A 1 311 ? -14.867 -5.722 13.268 1.00 92.75 311 VAL A CA 1
ATOM 2317 C C . VAL A 1 311 ? -15.391 -4.505 12.497 1.00 92.75 311 VAL A C 1
ATOM 2319 O O . VAL A 1 311 ? -14.968 -3.374 12.725 1.00 92.75 311 VAL A O 1
ATOM 2322 N N . GLU A 1 312 ? -16.407 -4.701 11.663 1.00 93.62 312 GLU A N 1
ATOM 2323 C CA . GLU A 1 312 ? -17.092 -3.655 10.911 1.00 93.62 312 GLU A CA 1
ATOM 2324 C C . GLU A 1 312 ? -17.779 -2.639 11.827 1.00 93.62 312 GLU A C 1
ATOM 2326 O O . GLU A 1 312 ? -17.918 -1.481 11.439 1.00 93.62 312 GLU A O 1
ATOM 2331 N N . SER A 1 313 ? -18.180 -3.054 13.036 1.00 95.06 313 SER A N 1
ATOM 2332 C CA . SER A 1 313 ? -18.748 -2.161 14.054 1.00 95.06 313 SER A CA 1
ATOM 2333 C C . SER A 1 313 ? -17.681 -1.320 14.756 1.00 95.06 313 SER A C 1
ATOM 2335 O O . SER A 1 313 ? -18.009 -0.296 15.347 1.00 95.06 313 SER A O 1
ATOM 2337 N N . LEU A 1 314 ? -16.411 -1.740 14.712 1.00 95.62 314 LEU A N 1
ATOM 2338 C CA . LEU A 1 314 ? -15.292 -0.929 15.188 1.00 95.62 314 LEU A CA 1
ATOM 2339 C C . LEU A 1 314 ? -14.896 0.124 14.149 1.00 95.62 314 LEU A C 1
ATOM 2341 O O . LEU A 1 314 ? -14.442 1.200 14.519 1.00 95.62 314 LEU A O 1
ATOM 2345 N N . ARG A 1 315 ? -15.074 -0.149 12.855 1.00 95.62 315 ARG A N 1
ATOM 2346 C CA . ARG A 1 315 ? -14.642 0.742 11.772 1.00 95.62 315 ARG A CA 1
ATOM 2347 C C . ARG A 1 315 ? -15.266 2.138 11.874 1.00 95.62 315 ARG A C 1
ATOM 2349 O O . ARG A 1 315 ? -16.463 2.320 11.657 1.00 95.62 315 ARG A O 1
ATOM 2356 N N . GLY A 1 316 ? -14.428 3.141 12.133 1.00 94.06 316 GLY A N 1
ATOM 2357 C CA . GLY A 1 316 ? -14.857 4.535 12.310 1.00 94.06 316 GLY A CA 1
ATOM 2358 C C . GLY A 1 316 ? -15.544 4.831 13.653 1.00 94.06 316 GLY A C 1
ATOM 2359 O O . GLY A 1 316 ? -16.013 5.950 13.851 1.00 94.06 316 GLY A O 1
ATOM 2360 N N . SER A 1 317 ? -15.587 3.863 14.575 1.00 94.88 317 SER A N 1
ATOM 2361 C CA . SER A 1 317 ? -16.127 3.977 15.939 1.00 94.88 317 SER A CA 1
ATOM 2362 C C . SER A 1 317 ? -15.126 4.706 16.853 1.00 94.88 317 SER A C 1
ATOM 2364 O O . SER A 1 317 ? -14.595 4.171 17.833 1.00 94.88 317 SER A O 1
ATOM 2366 N N . ARG A 1 318 ? -14.812 5.958 16.494 1.00 95.00 318 ARG A N 1
ATOM 2367 C CA . ARG A 1 318 ? -13.814 6.818 17.162 1.00 95.00 318 ARG A CA 1
ATOM 2368 C C . ARG A 1 318 ? -14.161 7.083 18.628 1.00 95.00 318 ARG A C 1
ATOM 2370 O O . ARG A 1 318 ? -13.276 7.300 19.452 1.00 95.00 318 ARG A O 1
ATOM 2377 N N . GLU A 1 319 ? -15.437 6.995 18.987 1.00 92.25 319 GLU A N 1
ATOM 2378 C CA . GLU A 1 319 ? -15.946 7.093 20.352 1.00 92.25 319 GLU A CA 1
ATOM 2379 C C . GLU A 1 319 ? -15.482 5.960 21.275 1.00 92.25 319 GLU A C 1
ATOM 2381 O O . GLU A 1 319 ? -15.626 6.090 22.492 1.00 92.25 319 GLU A O 1
ATOM 2386 N N . ARG A 1 320 ? -14.909 4.879 20.741 1.00 92.00 320 ARG A N 1
ATOM 2387 C CA . ARG A 1 320 ? -14.271 3.814 21.533 1.00 92.00 320 ARG A CA 1
ATOM 2388 C C . ARG A 1 320 ? -12.816 4.115 21.874 1.00 92.00 320 ARG A C 1
ATOM 2390 O O . ARG A 1 320 ? -12.234 3.437 22.714 1.00 92.00 320 ARG A O 1
ATOM 2397 N N . LEU A 1 321 ? -12.236 5.153 21.275 1.00 94.88 321 LEU A N 1
ATOM 2398 C CA . LEU A 1 321 ? -10.897 5.629 21.598 1.00 94.88 321 LEU A CA 1
ATOM 2399 C C . LEU A 1 321 ? -10.959 6.761 22.623 1.00 94.88 321 LEU A C 1
ATOM 2401 O O . LEU A 1 321 ? -11.878 7.584 22.628 1.00 94.88 321 LEU A O 1
ATOM 2405 N N . ARG A 1 322 ? -9.949 6.838 23.488 1.00 94.06 322 ARG A N 1
ATOM 2406 C CA . ARG A 1 322 ? -9.715 7.992 24.363 1.00 94.06 322 ARG A CA 1
ATOM 2407 C C . ARG A 1 322 ? -8.260 8.405 24.275 1.00 94.06 322 ARG A C 1
ATOM 2409 O O . ARG A 1 322 ? -7.364 7.568 24.341 1.00 94.06 322 ARG A O 1
ATOM 2416 N N . ALA A 1 323 ? -8.044 9.700 24.114 1.00 94.19 323 ALA A N 1
ATOM 2417 C CA . ALA A 1 323 ? -6.719 10.269 23.963 1.00 94.19 323 ALA A CA 1
ATOM 2418 C C . ALA A 1 323 ? -6.130 10.679 25.315 1.00 94.19 323 ALA A C 1
ATOM 2420 O O . ALA A 1 323 ? -6.819 11.247 26.162 1.00 94.19 323 ALA A O 1
ATOM 2421 N N . VAL A 1 324 ? -4.837 10.432 25.495 1.00 94.00 324 VAL A N 1
ATOM 2422 C CA . VAL A 1 324 ? -4.076 10.849 26.676 1.00 94.00 324 VAL A CA 1
ATOM 2423 C C . VAL A 1 324 ? -2.905 11.693 26.194 1.00 94.00 324 VAL A C 1
ATOM 2425 O O . VAL A 1 324 ? -2.085 11.208 25.421 1.00 94.00 324 VAL A O 1
ATOM 2428 N N . GLY A 1 325 ? -2.836 12.951 26.636 1.00 91.56 325 GLY A N 1
ATOM 2429 C CA . GLY A 1 325 ? -1.710 13.843 26.331 1.00 91.56 325 GLY A CA 1
ATOM 2430 C C . GLY A 1 325 ? -1.598 14.292 24.868 1.00 91.56 325 GLY A C 1
ATOM 2431 O O . GLY A 1 325 ? -0.499 14.624 24.438 1.00 91.56 325 GLY A O 1
ATOM 2432 N N . LEU A 1 326 ? -2.699 14.284 24.108 1.00 93.81 326 LEU A N 1
ATOM 2433 C CA . LEU A 1 326 ? -2.756 14.873 22.763 1.00 93.81 326 LEU A CA 1
ATOM 2434 C C . LEU A 1 326 ? -3.254 16.321 22.839 1.00 93.81 326 LEU A C 1
ATOM 2436 O O . LEU A 1 326 ? -4.079 16.639 23.695 1.00 93.81 326 LEU A O 1
ATOM 2440 N N . ASP A 1 327 ? -2.760 17.175 21.946 1.00 95.12 327 ASP A N 1
ATOM 2441 C CA . ASP A 1 327 ? -3.203 18.564 21.809 1.00 95.12 327 ASP A CA 1
ATOM 2442 C C . ASP A 1 327 ? -4.582 18.673 21.135 1.00 95.12 327 ASP A C 1
ATOM 2444 O O . ASP A 1 327 ? -5.027 17.763 20.429 1.00 95.12 327 ASP A O 1
ATOM 2448 N N . ASP A 1 328 ? -5.246 19.816 21.319 1.00 94.00 328 ASP A N 1
ATOM 2449 C CA . ASP A 1 328 ? -6.612 20.050 20.835 1.00 94.00 328 ASP A CA 1
ATOM 2450 C C . ASP A 1 328 ? -6.751 19.918 19.312 1.00 94.00 328 ASP A C 1
ATOM 2452 O O . ASP A 1 328 ? -7.771 19.427 18.823 1.00 94.00 328 ASP A O 1
ATOM 2456 N N . GLN A 1 329 ? -5.728 20.313 18.548 1.00 94.38 329 GLN A N 1
ATOM 2457 C CA . GLN A 1 329 ? -5.758 20.207 17.091 1.00 94.38 329 GLN A CA 1
ATOM 2458 C C . GLN A 1 329 ? -5.705 18.737 16.661 1.00 94.38 329 GLN A C 1
ATOM 2460 O O . GLN A 1 329 ? -6.495 18.308 15.818 1.00 94.38 329 GLN A O 1
ATOM 2465 N N . THR A 1 330 ? -4.826 17.944 17.273 1.00 95.31 330 THR A N 1
ATOM 2466 C CA . THR A 1 330 ? -4.749 16.497 17.050 1.00 95.31 330 THR A CA 1
ATOM 2467 C C . THR A 1 330 ? -6.055 15.797 17.438 1.00 95.31 330 THR A C 1
ATOM 2469 O O . THR A 1 330 ? -6.552 14.965 16.676 1.00 95.31 330 THR A O 1
ATOM 2472 N N . LEU A 1 331 ? -6.655 16.151 18.580 1.00 94.69 331 LEU A N 1
ATOM 2473 C CA . LEU A 1 331 ? -7.950 15.608 19.014 1.00 94.69 331 LEU A CA 1
ATOM 2474 C C . LEU A 1 331 ? -9.061 15.900 18.003 1.00 94.69 331 LEU A C 1
ATOM 2476 O O . LEU A 1 331 ? -9.821 14.994 17.649 1.00 94.69 331 LEU A O 1
ATOM 2480 N N . ALA A 1 332 ? -9.127 17.142 17.517 1.00 94.12 332 ALA A N 1
ATOM 2481 C CA . ALA A 1 332 ? -10.115 17.570 16.534 1.00 94.12 332 ALA A CA 1
ATOM 2482 C C . ALA A 1 332 ? -9.974 16.803 15.213 1.00 94.12 332 ALA A C 1
ATOM 2484 O O . ALA A 1 332 ? -10.973 16.330 14.676 1.00 94.12 332 ALA A O 1
ATOM 2485 N N . ILE A 1 333 ? -8.744 16.620 14.722 1.00 94.31 333 ILE A N 1
ATOM 2486 C CA . ILE A 1 333 ? -8.480 15.873 13.484 1.00 94.31 333 ILE A CA 1
ATOM 2487 C C . ILE A 1 333 ? -8.829 14.388 13.642 1.00 94.31 333 ILE A C 1
ATOM 2489 O O . ILE A 1 333 ? -9.465 13.798 12.769 1.00 94.31 333 ILE A O 1
ATOM 2493 N N . LEU A 1 334 ? -8.427 13.770 14.756 1.00 96.38 334 LEU A N 1
ATOM 2494 C CA . LEU A 1 334 ? -8.731 12.364 15.016 1.00 96.38 334 LEU A CA 1
ATOM 2495 C C . LEU A 1 334 ? -10.225 12.139 15.274 1.00 96.38 334 LEU A C 1
ATOM 2497 O O . LEU A 1 334 ? -10.719 11.042 15.028 1.00 96.38 334 LEU A O 1
ATOM 2501 N N . GLY A 1 335 ? -10.959 13.150 15.744 1.00 94.88 335 GLY A N 1
ATOM 2502 C CA . GLY A 1 335 ? -12.346 13.008 16.189 1.00 94.88 335 GLY A CA 1
ATOM 2503 C C . GLY A 1 335 ? -12.462 12.152 17.454 1.00 94.88 335 GLY A C 1
ATOM 2504 O O . GLY A 1 335 ? -13.421 11.398 17.604 1.00 94.88 335 GLY A O 1
ATOM 2505 N N . VAL A 1 336 ? -11.462 12.223 18.339 1.00 95.06 336 VAL A N 1
ATOM 2506 C CA . VAL A 1 336 ? -11.357 11.406 19.558 1.00 95.06 336 VAL A CA 1
ATOM 2507 C C . VAL A 1 336 ? -11.472 12.296 20.794 1.00 95.06 336 VAL A C 1
ATOM 2509 O O . VAL A 1 336 ? -10.879 13.369 20.857 1.00 95.06 336 VAL A O 1
ATOM 2512 N N . LYS A 1 337 ? -12.222 11.843 21.806 1.00 92.81 337 LYS A N 1
ATOM 2513 C CA . LYS A 1 337 ? -12.380 12.564 23.081 1.00 92.81 337 LYS A CA 1
ATOM 2514 C C . LYS A 1 337 ? -11.152 12.369 23.997 1.00 92.81 337 LYS A C 1
ATOM 2516 O O . LYS A 1 337 ? -10.565 11.279 23.991 1.00 92.81 337 LYS A O 1
ATOM 2521 N N . PRO A 1 338 ? -10.793 13.352 24.846 1.00 92.19 338 PRO A N 1
ATOM 2522 C CA . PRO A 1 338 ? -9.774 13.151 25.871 1.00 92.19 338 PRO A CA 1
ATOM 2523 C C . PRO A 1 338 ? -10.226 12.121 26.914 1.00 92.19 338 PRO A C 1
ATOM 2525 O O . PRO A 1 338 ? -11.417 11.986 27.212 1.00 92.19 338 PRO A O 1
ATOM 2528 N N . ALA A 1 339 ? -9.274 11.399 27.499 1.00 89.50 339 ALA A N 1
ATOM 2529 C CA . ALA A 1 339 ? -9.523 10.550 28.655 1.00 89.50 339 ALA A CA 1
ATOM 2530 C C . ALA A 1 339 ? -9.969 11.396 29.862 1.00 89.50 339 ALA A C 1
ATOM 2532 O O . ALA A 1 339 ? -9.462 12.492 30.086 1.00 89.50 339 ALA A O 1
ATOM 2533 N N . GLY A 1 340 ? -10.920 10.880 30.645 1.00 81.56 340 GLY A N 1
ATOM 2534 C CA . GLY A 1 340 ? -11.454 11.565 31.829 1.00 81.56 340 GLY A CA 1
ATOM 2535 C C . GLY A 1 340 ? -12.615 12.530 31.564 1.00 81.56 340 GLY A C 1
ATOM 2536 O O . GLY A 1 340 ? -13.229 12.998 32.518 1.00 81.56 340 GLY A O 1
ATOM 2537 N N . VAL A 1 341 ? -12.978 12.785 30.302 1.00 72.94 341 VAL A N 1
ATOM 2538 C CA . VAL A 1 341 ? -14.227 13.484 29.961 1.00 72.94 341 VAL A CA 1
ATOM 2539 C C . VAL A 1 341 ? -15.363 12.456 29.899 1.00 72.94 341 VAL A C 1
ATOM 2541 O O . VAL A 1 341 ? -15.266 11.472 29.161 1.00 72.94 341 VAL A O 1
ATOM 2544 N N . GLY A 1 342 ? -16.398 12.653 30.725 1.00 65.19 342 GLY A N 1
ATOM 2545 C CA . GLY A 1 342 ? -17.557 11.758 30.850 1.00 65.19 342 GLY A CA 1
ATOM 2546 C C . GLY A 1 342 ? -18.317 11.539 29.535 1.00 65.19 342 GLY A C 1
ATOM 2547 O O . GLY A 1 342 ? -18.167 12.315 28.589 1.00 65.19 342 GLY A O 1
ATOM 2548 N N . ALA A 1 343 ? -19.077 10.437 29.484 1.00 52.41 343 ALA A N 1
ATOM 2549 C CA . ALA A 1 343 ? -19.865 10.010 28.324 1.00 52.41 343 ALA A CA 1
ATOM 2550 C C . ALA A 1 343 ? -20.865 11.082 27.870 1.00 52.41 343 ALA A C 1
ATOM 2552 O O . ALA A 1 343 ? -21.601 11.591 28.744 1.00 52.41 343 ALA A O 1
#

Foldseek 3Di:
DEEDQPQPPPACLVVLVCLQLLHADAYECYDVCVVQDDPQQHHYDYRDDDPDPVVVVVSSVVVVVCCVVVPVVCLVCDADPVRASVSSLSSSLVSCVRSVVVCDPVNRDPPPDDDDDDPDDPQDPDLLSVLNSLVSVCVSVVVPDFAEEEDEAAPPLQVVLVSRLVSQHQAYEYAAQQADDLDDDPCCNVPDGHGQLLSLLSNCVSCVVVVRNVSHAYETHHPPQALVSVLSSQLSAHPHYDDDVNLVVLQPDPPPSNLNVLPPCQLPRHPPPVNVVNGDVVSSVVSSVVRVVVSVVVNCVVCVVVVHDDSNVSGNNLAVDADDPDDPVSCVSSVHHHPPDDD

Secondary structure (DSSP, 8-state):
-B-PPTT----THHHHHHHHTTPPEEEES-HHHHHH--SSSEEEE-----S-HHHHHHHHHHHHHHHIIIIIHHHHH---TTS--HHHHHHHHHHHHHHHHHS-HHHHS-TT------SS-TT-SSHHHHHHHHHHHHHHTTT-S--EEEEE--TTHHHHHHHHHHTT-SEEEEE-TT---SS--HHHHHHS---HHHHHHHHHHHHHHTT-GGGSEEEEESS--SHHHHHHHHHHT-SEE--SHHHHHHTT----S-GGGTB-TTSSSB--HHHHTTS-HHHHHHHHHHHHHHHHHHHHHHHHHTT-S-HHHHTT-GGG-EESS--HHHHHHHT-EETT---

Radius of gyration: 24.92 Å; chains: 1; bounding box: 47×44×80 Å

Sequence (343 aa):
MNVPRPPLEASGTSGMKSCLGGGLQLSVLDGWWAEAYDGNNGWAIDGDIDGDHAAQDHRHSTALFDLLEQQVLPMFHERDAEGVPERWVAMVRRSLMTNGPLFSATRMIPIGSDAISPAPQHDIYSIEDLRQLIFALKEAVDYRKPVGVKIAAVHNVAAIASGIVRAGADYIYLDGVRGGTGAAPSVIRDNLGIPIEIAIAAVDQRLREEGIRNQASIIAAGSIRSSADMAKAIALGADVVAVGTAALLSLGCTLCQKCYTGRCSWGITTQDPELTRRIDPVWGAERVANLVQAWAAELEEMLGAMGVNAVESLRGSRERLRAVGLDDQTLAILGVKPAGVGA